Protein AF-A0A940IJH1-F1 (afdb_monomer_lite)

Structure (mmCIF, N/CA/C/O backbone):
data_AF-A0A940IJH1-F1
#
_entry.id   AF-A0A940IJH1-F1
#
loop_
_atom_site.group_PDB
_atom_site.id
_atom_site.type_symbol
_atom_site.label_atom_id
_atom_site.label_alt_id
_atom_site.label_comp_id
_atom_site.label_asym_id
_atom_site.label_entity_id
_atom_site.label_seq_id
_atom_site.pdbx_PDB_ins_code
_atom_site.Cartn_x
_atom_site.Cartn_y
_atom_site.Cartn_z
_atom_site.occupancy
_atom_site.B_iso_or_equiv
_atom_site.auth_seq_id
_atom_site.auth_comp_id
_atom_site.auth_asym_id
_atom_site.auth_atom_id
_atom_site.pdbx_PDB_model_num
ATOM 1 N N . MET A 1 1 ? 9.836 -27.672 33.266 1.00 42.44 1 MET A N 1
ATOM 2 C CA . MET A 1 1 ? 10.647 -27.378 32.066 1.00 42.44 1 MET A CA 1
ATOM 3 C C . MET A 1 1 ? 9.698 -27.438 30.877 1.00 42.44 1 MET A C 1
ATOM 5 O O . MET A 1 1 ? 9.107 -28.484 30.664 1.00 42.44 1 MET A O 1
ATOM 9 N N . GLY A 1 2 ? 9.438 -26.310 30.217 1.00 34.84 2 GLY A N 1
ATOM 10 C CA . GLY A 1 2 ? 8.428 -26.193 29.159 1.00 34.84 2 GLY A CA 1
ATOM 11 C C . GLY A 1 2 ? 8.251 -24.724 28.791 1.00 34.84 2 GLY A C 1
ATOM 12 O O . GLY A 1 2 ? 7.719 -23.952 29.575 1.00 34.84 2 GLY A O 1
ATOM 13 N N . THR A 1 3 ? 8.840 -24.344 27.667 1.00 36.34 3 THR A N 1
ATOM 14 C CA . THR A 1 3 ? 9.180 -22.994 27.205 1.00 36.34 3 THR A CA 1
ATOM 15 C C . THR A 1 3 ? 7.966 -22.116 26.894 1.00 36.34 3 THR A C 1
ATOM 17 O O . THR A 1 3 ? 7.184 -22.445 26.004 1.00 36.34 3 THR A O 1
ATOM 20 N N . TYR A 1 4 ? 7.871 -20.959 27.559 1.00 38.38 4 TYR A N 1
ATOM 21 C CA . TYR A 1 4 ? 7.068 -19.825 27.099 1.00 38.38 4 TYR A CA 1
ATOM 22 C C . TYR A 1 4 ? 7.680 -19.301 25.794 1.00 38.38 4 TYR A C 1
ATOM 24 O O . TYR A 1 4 ? 8.752 -18.697 25.804 1.00 38.38 4 TYR A O 1
ATOM 32 N N . ALA A 1 5 ? 7.028 -19.560 24.663 1.00 40.78 5 ALA A N 1
ATOM 33 C CA . ALA A 1 5 ? 7.267 -18.793 23.450 1.00 40.78 5 ALA A CA 1
ATOM 34 C C . ALA A 1 5 ? 6.450 -17.500 23.573 1.00 40.78 5 ALA A C 1
ATOM 36 O O . ALA A 1 5 ? 5.273 -17.461 23.225 1.00 40.78 5 ALA A O 1
ATOM 37 N N . ASP A 1 6 ? 7.071 -16.478 24.164 1.00 42.03 6 ASP A N 1
ATOM 38 C CA . ASP A 1 6 ? 6.535 -15.122 24.279 1.00 42.03 6 ASP A CA 1
ATOM 39 C C . ASP A 1 6 ? 6.236 -14.551 22.884 1.00 42.03 6 ASP A C 1
ATOM 41 O O . ASP A 1 6 ? 7.136 -14.122 22.155 1.00 42.03 6 ASP A O 1
ATOM 45 N N . GLU A 1 7 ? 4.959 -14.508 22.509 1.00 37.16 7 GLU A N 1
ATOM 46 C CA . GLU A 1 7 ? 4.509 -13.649 21.419 1.00 37.16 7 GLU A CA 1
ATOM 47 C C . GLU A 1 7 ? 4.750 -12.176 21.807 1.00 37.16 7 GLU A C 1
ATOM 49 O O . GLU A 1 7 ? 4.473 -11.769 22.944 1.00 37.16 7 GLU A O 1
ATOM 54 N N . PRO A 1 8 ? 5.289 -11.338 20.903 1.00 37.59 8 PRO A N 1
ATOM 55 C CA . PRO A 1 8 ? 5.662 -9.972 21.243 1.00 37.59 8 PRO A CA 1
ATOM 56 C C . PRO A 1 8 ? 4.424 -9.143 21.607 1.00 37.59 8 PRO A C 1
ATOM 58 O O . PRO A 1 8 ? 3.619 -8.780 20.750 1.00 37.59 8 PRO A O 1
ATOM 61 N N . ARG A 1 9 ? 4.299 -8.783 22.891 1.00 41.44 9 ARG A N 1
ATOM 62 C CA . ARG A 1 9 ? 3.266 -7.865 23.389 1.00 41.44 9 ARG A CA 1
ATOM 63 C C . ARG A 1 9 ? 3.426 -6.492 22.726 1.00 41.44 9 ARG A C 1
ATOM 65 O O . ARG A 1 9 ? 4.334 -5.733 23.060 1.00 41.44 9 ARG A O 1
ATOM 72 N N . ILE A 1 10 ? 2.527 -6.138 21.809 1.00 37.31 10 ILE A N 1
ATOM 73 C CA . ILE A 1 10 ? 2.520 -4.826 21.145 1.00 37.31 10 ILE A CA 1
ATOM 74 C C . ILE A 1 10 ? 2.041 -3.765 22.144 1.00 37.31 10 ILE A C 1
ATOM 76 O O . ILE A 1 10 ? 0.851 -3.637 22.416 1.00 37.31 10 ILE A O 1
ATOM 80 N N . HIS A 1 11 ? 2.972 -2.994 22.703 1.00 36.94 11 HIS A N 1
ATOM 81 C CA . HIS A 1 11 ? 2.666 -1.834 23.543 1.00 36.94 11 HIS A CA 1
ATOM 82 C C . HIS A 1 11 ? 2.485 -0.596 22.655 1.00 36.94 11 HIS A C 1
ATOM 84 O O . HIS A 1 11 ? 3.403 -0.201 21.935 1.00 36.94 11 HIS A O 1
ATOM 90 N N . LYS A 1 12 ? 1.300 0.023 22.685 1.00 38.56 12 LYS A N 1
ATOM 91 C CA . LYS A 1 12 ? 1.058 1.329 22.054 1.00 38.56 12 LYS A CA 1
ATOM 92 C C . LYS A 1 12 ? 1.287 2.419 23.098 1.00 38.56 12 LYS A C 1
ATOM 94 O O . LYS A 1 12 ? 0.610 2.435 24.119 1.00 38.56 12 LYS A O 1
ATOM 99 N N . ILE A 1 13 ? 2.229 3.319 22.832 1.00 46.22 13 ILE A N 1
ATOM 100 C CA . ILE A 1 13 ? 2.504 4.500 23.657 1.00 46.22 13 ILE A CA 1
ATOM 101 C C . ILE A 1 13 ? 1.910 5.702 22.914 1.00 46.22 13 ILE A C 1
ATOM 103 O O . ILE A 1 13 ? 2.302 5.971 21.779 1.00 46.22 13 ILE A O 1
ATOM 107 N N . GLN A 1 14 ? 0.938 6.391 23.515 1.00 45.34 14 GLN A N 1
ATOM 108 C CA . GLN A 1 14 ? 0.427 7.665 23.003 1.00 45.34 14 GLN A CA 1
ATOM 109 C C . GLN A 1 14 ? 1.204 8.802 23.668 1.00 45.34 14 GLN A C 1
ATOM 111 O O . GLN A 1 14 ? 1.186 8.922 24.888 1.00 45.34 14 GLN A O 1
ATOM 116 N N . VAL A 1 15 ? 1.877 9.634 22.873 1.00 58.47 15 VAL A N 1
ATOM 117 C CA . VAL A 1 15 ? 2.584 10.830 23.353 1.00 58.47 15 VAL A CA 1
ATOM 118 C C . VAL A 1 15 ? 2.022 12.032 22.607 1.00 58.47 15 VAL A C 1
ATOM 120 O O . VAL A 1 15 ? 1.888 11.990 21.383 1.00 58.47 15 VAL A O 1
ATOM 123 N N . ARG A 1 16 ? 1.664 13.090 23.338 1.00 64.06 16 ARG A N 1
ATOM 124 C CA . ARG A 1 16 ? 1.350 14.398 22.755 1.00 64.06 16 ARG A CA 1
ATOM 125 C C . ARG A 1 16 ? 2.633 15.215 22.756 1.00 64.06 16 ARG A C 1
ATOM 127 O O . ARG A 1 16 ? 3.218 15.390 23.816 1.00 64.06 16 ARG A O 1
ATOM 134 N N . LEU A 1 17 ? 3.049 15.673 21.583 1.00 76.31 17 LEU A N 1
ATOM 135 C CA . LEU A 1 17 ? 4.200 16.553 21.411 1.00 76.31 17 LEU A CA 1
ATOM 136 C C . LEU A 1 17 ? 3.697 17.906 20.920 1.00 76.31 17 LEU A C 1
ATOM 138 O O . LEU A 1 17 ? 2.795 17.968 20.079 1.00 76.31 17 LEU A O 1
ATOM 142 N N . THR A 1 18 ? 4.261 18.975 21.464 1.00 86.56 18 THR A N 1
ATOM 143 C CA . THR A 1 18 ? 4.091 20.334 20.942 1.00 86.56 18 THR A CA 1
ATOM 144 C C . THR A 1 18 ? 4.788 20.468 19.582 1.00 86.56 18 THR A C 1
ATOM 146 O O . THR A 1 18 ? 5.610 19.629 19.205 1.00 86.56 18 THR A O 1
ATOM 149 N N . GLU A 1 19 ? 4.474 21.518 18.815 1.00 77.31 19 GLU A N 1
ATOM 150 C CA . GLU A 1 19 ? 5.112 21.742 17.506 1.00 77.31 19 GLU A CA 1
ATOM 151 C C . GLU A 1 19 ? 6.635 21.914 17.623 1.00 77.31 19 GLU A C 1
ATOM 153 O O . GLU A 1 19 ? 7.375 21.313 16.847 1.00 77.31 19 GLU A O 1
ATOM 158 N N . ALA A 1 20 ? 7.112 22.626 18.650 1.00 83.88 20 ALA A N 1
ATOM 159 C CA . ALA A 1 20 ? 8.543 22.809 18.900 1.00 83.88 20 ALA A CA 1
ATOM 160 C C . ALA A 1 20 ? 9.269 21.477 19.176 1.00 83.88 20 ALA A C 1
ATOM 162 O O . ALA A 1 20 ? 10.338 21.219 18.624 1.00 83.88 20 ALA A O 1
ATOM 163 N N . GLU A 1 21 ? 8.664 20.592 19.974 1.00 75.62 21 GLU A N 1
ATOM 164 C CA . GLU A 1 21 ? 9.222 19.265 20.273 1.00 75.62 21 GLU A CA 1
ATOM 165 C C . GLU A 1 21 ? 9.206 18.343 19.044 1.00 75.62 21 GLU A C 1
ATOM 167 O O . GLU A 1 21 ? 10.100 17.513 18.860 1.00 75.62 21 GLU A O 1
ATOM 172 N N . MET A 1 22 ? 8.206 18.492 18.169 1.00 82.94 22 MET A N 1
ATOM 173 C CA . MET A 1 22 ? 8.141 17.759 16.903 1.00 82.94 22 MET A CA 1
ATOM 174 C C . MET A 1 22 ? 9.241 18.175 15.926 1.00 82.94 22 MET A C 1
ATOM 176 O O . MET A 1 22 ? 9.775 17.319 15.211 1.00 82.94 22 MET A O 1
ATOM 180 N N . ASP A 1 23 ? 9.594 19.456 15.895 1.00 87.19 23 ASP A N 1
ATOM 181 C CA . ASP A 1 23 ? 10.659 19.959 15.031 1.00 87.19 23 ASP A CA 1
ATOM 182 C C . ASP A 1 23 ? 12.046 19.544 15.534 1.00 87.19 23 ASP A C 1
ATOM 184 O O . ASP A 1 23 ? 12.868 19.077 14.739 1.00 87.19 23 ASP A O 1
ATOM 188 N N . GLU A 1 24 ? 12.280 19.570 16.850 1.00 87.62 24 GLU A N 1
ATOM 189 C CA . GLU A 1 24 ? 13.504 19.023 17.448 1.00 87.62 24 GLU A CA 1
ATOM 190 C C . GLU A 1 24 ? 13.656 17.521 17.139 1.00 87.62 24 GLU A C 1
ATOM 192 O O . GLU A 1 24 ? 14.721 17.053 16.719 1.00 87.62 24 GLU A O 1
ATOM 197 N N . LEU A 1 25 ? 12.565 16.756 17.262 1.00 83.75 25 LEU A N 1
ATOM 198 C CA . LEU A 1 25 ? 12.544 15.326 16.958 1.00 83.75 25 LEU A CA 1
ATOM 199 C C . LEU A 1 25 ? 12.900 15.042 15.491 1.00 83.75 25 LEU A C 1
ATOM 201 O O . LEU A 1 25 ? 13.651 14.107 15.203 1.00 83.75 25 LEU A O 1
ATOM 205 N N . ARG A 1 26 ? 12.385 15.850 14.557 1.00 83.44 26 ARG A N 1
ATOM 206 C CA . ARG A 1 26 ? 12.710 15.751 13.125 1.00 83.44 26 ARG A CA 1
ATOM 207 C C . ARG A 1 26 ? 14.161 16.129 12.834 1.00 83.44 26 ARG A C 1
ATOM 209 O O . ARG A 1 26 ? 14.772 15.495 11.974 1.00 83.44 26 ARG A O 1
ATOM 216 N N . GLY A 1 27 ? 14.717 17.105 13.553 1.00 87.81 27 GLY A N 1
ATOM 217 C CA . GLY A 1 27 ? 16.132 17.471 13.467 1.00 87.81 27 GLY A CA 1
ATOM 218 C C . GLY A 1 27 ? 17.039 16.291 13.813 1.00 87.81 27 GLY A C 1
ATOM 219 O O . GLY A 1 27 ? 17.832 15.846 12.984 1.00 87.81 27 GLY A O 1
ATOM 220 N N . ARG A 1 28 ? 16.823 15.689 14.987 1.00 81.31 28 ARG A N 1
ATOM 221 C CA . ARG A 1 28 ? 17.603 14.531 15.459 1.00 81.31 28 ARG A CA 1
ATOM 222 C C . ARG A 1 28 ? 17.405 13.286 14.588 1.00 81.31 28 ARG A C 1
ATOM 224 O O . ARG A 1 28 ? 18.341 12.522 14.368 1.00 81.31 28 ARG A O 1
ATOM 231 N N . MET A 1 29 ? 16.200 13.098 14.042 1.00 88.44 29 MET A N 1
ATOM 232 C CA . MET A 1 29 ? 15.912 12.043 13.062 1.00 88.44 29 MET A CA 1
ATOM 233 C C . MET A 1 29 ? 16.784 12.186 11.807 1.00 88.44 29 MET A C 1
ATOM 235 O O . MET A 1 29 ? 17.310 11.190 11.306 1.00 88.44 29 MET A O 1
ATOM 239 N N . LYS A 1 30 ? 16.931 13.415 11.303 1.00 80.38 30 LYS A N 1
ATOM 240 C CA . LYS A 1 30 ? 17.700 13.707 10.091 1.00 80.38 30 LYS A CA 1
ATOM 241 C C . LYS A 1 30 ? 19.202 13.522 10.314 1.00 80.38 30 LYS A C 1
ATOM 243 O O . LYS A 1 30 ? 19.862 12.949 9.456 1.00 80.38 30 LYS A O 1
ATOM 248 N N . GLU A 1 31 ? 19.722 13.937 11.469 1.00 80.81 31 GLU A N 1
ATOM 249 C CA . GLU A 1 31 ? 21.121 13.693 11.865 1.00 80.81 31 GLU A CA 1
ATOM 250 C C . GLU A 1 31 ? 21.456 12.197 11.959 1.00 80.81 31 GLU A C 1
ATOM 252 O O . GLU A 1 31 ? 22.574 11.787 11.656 1.00 80.81 31 GLU A O 1
ATOM 257 N N . ALA A 1 32 ? 20.477 11.374 12.341 1.00 73.81 32 ALA A N 1
ATOM 258 C CA . ALA A 1 32 ? 20.617 9.926 12.457 1.00 73.81 32 ALA A CA 1
ATOM 259 C C . ALA A 1 32 ? 20.279 9.148 11.162 1.00 73.81 32 ALA A C 1
ATOM 261 O O . ALA A 1 32 ? 20.225 7.919 11.205 1.00 73.81 32 ALA A O 1
ATOM 262 N N . ASP A 1 33 ? 20.045 9.841 10.041 1.00 80.62 33 ASP A N 1
ATOM 263 C CA . ASP A 1 33 ? 19.716 9.283 8.715 1.00 80.62 33 ASP A CA 1
ATOM 264 C C . ASP A 1 33 ? 18.420 8.440 8.659 1.00 80.62 33 ASP A C 1
ATOM 266 O O . ASP A 1 33 ? 18.319 7.407 7.992 1.00 80.62 33 ASP A O 1
ATOM 270 N N . TYR A 1 34 ? 17.378 8.873 9.376 1.00 78.31 34 TYR A N 1
ATOM 271 C CA . TYR A 1 34 ? 16.053 8.248 9.319 1.00 78.31 34 TYR A CA 1
ATOM 272 C C . TYR A 1 34 ? 15.089 9.043 8.429 1.00 78.31 34 TYR A C 1
ATOM 274 O O . TYR A 1 34 ? 14.969 10.259 8.531 1.00 78.31 34 TYR A O 1
ATOM 282 N N . LEU A 1 35 ? 14.314 8.333 7.601 1.00 75.19 35 LEU A N 1
ATOM 283 C CA . LEU A 1 35 ? 13.284 8.922 6.727 1.00 75.19 35 LEU A CA 1
ATOM 284 C C . LEU A 1 35 ? 11.884 8.983 7.365 1.00 75.19 35 LEU A C 1
ATOM 286 O O . LEU A 1 35 ? 10.967 9.576 6.805 1.00 75.19 35 LEU A O 1
ATOM 290 N N . SER A 1 36 ? 11.684 8.326 8.509 1.00 78.88 36 SER A N 1
ATOM 291 C CA . SER A 1 36 ? 10.377 8.198 9.160 1.00 78.88 36 SER A CA 1
ATOM 292 C C . SER A 1 36 ? 10.495 8.423 10.660 1.00 78.88 36 SER A C 1
ATOM 294 O O . SER A 1 36 ? 11.226 7.699 11.343 1.00 78.88 36 SER A O 1
ATOM 296 N N . VAL A 1 37 ? 9.695 9.364 11.172 1.00 75.94 37 VAL A N 1
ATOM 297 C CA . VAL A 1 37 ? 9.618 9.690 12.605 1.00 75.94 37 VAL A CA 1
ATOM 298 C C . VAL A 1 37 ? 9.227 8.453 13.403 1.00 75.94 37 VAL A C 1
ATOM 300 O O . VAL A 1 37 ? 9.862 8.131 14.400 1.00 75.94 37 VAL A O 1
ATOM 303 N N . SER A 1 38 ? 8.239 7.692 12.931 1.00 70.12 38 SER A N 1
ATOM 304 C CA . SER A 1 38 ? 7.784 6.478 13.613 1.00 70.12 38 SER A CA 1
ATOM 305 C C . SER A 1 38 ? 8.875 5.415 13.719 1.00 70.12 38 SER A C 1
ATOM 307 O O . SER A 1 38 ? 8.882 4.656 14.684 1.00 70.12 38 SER A O 1
ATOM 309 N N . LYS A 1 39 ? 9.791 5.346 12.746 1.00 72.06 39 LYS A N 1
ATOM 310 C CA . LYS A 1 39 ? 10.910 4.397 12.756 1.00 72.06 39 LYS A CA 1
ATOM 311 C C . LYS A 1 39 ? 12.014 4.859 13.706 1.00 72.06 39 LYS A C 1
ATOM 313 O O . LYS A 1 39 ? 12.459 4.073 14.532 1.00 72.06 39 LYS A O 1
ATOM 318 N N . TYR A 1 40 ? 12.369 6.140 13.642 1.00 82.38 40 TYR A N 1
ATOM 319 C CA . TYR A 1 40 ? 13.346 6.752 14.540 1.00 82.38 40 TYR A CA 1
ATOM 320 C C . TYR A 1 40 ? 12.912 6.675 16.007 1.00 82.38 40 TYR A C 1
ATOM 322 O O . TYR A 1 40 ? 13.663 6.192 16.846 1.00 82.38 40 TYR A O 1
ATOM 330 N N . VAL A 1 41 ? 11.668 7.060 16.310 1.00 77.19 41 VAL A N 1
ATOM 331 C CA . VAL A 1 41 ? 11.101 6.979 17.665 1.00 77.19 41 VAL A CA 1
ATOM 332 C C . VAL A 1 41 ? 11.099 5.537 18.162 1.00 77.19 41 VAL A C 1
ATOM 334 O O . VAL A 1 41 ? 11.446 5.283 19.309 1.00 77.19 41 VAL A O 1
ATOM 337 N N . ARG A 1 42 ? 10.760 4.570 17.304 1.00 69.81 42 ARG A N 1
ATOM 338 C CA . ARG A 1 42 ? 10.762 3.151 17.673 1.00 69.81 42 ARG A CA 1
ATOM 339 C C . ARG A 1 42 ? 12.175 2.650 17.993 1.00 69.81 42 ARG A C 1
ATOM 341 O O . ARG A 1 42 ? 12.364 2.016 19.027 1.00 69.81 42 ARG A O 1
ATOM 348 N N . ASP A 1 43 ? 13.168 2.977 17.174 1.00 72.50 43 ASP A N 1
ATOM 349 C CA . ASP A 1 43 ? 14.551 2.541 17.402 1.00 72.50 43 ASP A CA 1
ATOM 350 C C . ASP A 1 43 ? 15.182 3.243 18.622 1.00 72.50 43 ASP A C 1
ATOM 352 O O . ASP A 1 43 ? 15.895 2.607 19.403 1.00 72.50 43 ASP A O 1
ATOM 356 N N . ALA A 1 44 ? 14.854 4.521 18.845 1.00 73.56 44 ALA A N 1
ATOM 357 C CA . ALA A 1 44 ? 15.308 5.303 19.995 1.00 73.56 44 ALA A CA 1
ATOM 358 C C . ALA A 1 44 ? 14.691 4.824 21.322 1.00 73.56 44 ALA A C 1
ATOM 360 O O . ALA A 1 44 ? 15.405 4.667 22.313 1.00 73.56 44 ALA A O 1
ATOM 361 N N . VAL A 1 45 ? 13.381 4.557 21.343 1.00 69.50 45 VAL A N 1
ATOM 362 C CA . VAL A 1 45 ? 12.652 4.132 22.551 1.00 69.50 45 VAL A CA 1
ATOM 363 C C . VAL A 1 45 ? 12.995 2.696 22.936 1.00 69.50 45 VAL A C 1
ATOM 365 O O . VAL A 1 45 ? 13.193 2.405 24.113 1.00 69.50 45 VAL A O 1
ATOM 368 N N . PHE A 1 46 ? 13.100 1.788 21.964 1.00 63.88 46 PHE A N 1
ATOM 369 C CA . PHE A 1 46 ? 13.258 0.362 22.257 1.00 63.88 46 PHE A CA 1
ATOM 370 C C . PHE A 1 46 ? 14.715 -0.126 22.233 1.00 63.88 46 PHE A C 1
ATOM 372 O O . PHE A 1 46 ? 14.940 -1.318 22.443 1.00 63.88 46 PHE A O 1
ATOM 379 N N . ARG A 1 47 ? 15.700 0.764 21.985 1.00 62.62 47 ARG A N 1
ATOM 380 C CA . ARG A 1 47 ? 17.162 0.494 21.921 1.00 62.62 47 ARG A CA 1
ATOM 381 C C . ARG A 1 47 ? 17.553 -0.769 21.132 1.00 62.62 47 ARG A C 1
ATOM 383 O O . ARG A 1 47 ? 18.644 -1.311 21.299 1.00 62.62 47 ARG A O 1
ATOM 390 N N . ARG A 1 48 ? 16.674 -1.253 20.256 1.00 51.50 48 ARG A N 1
ATOM 391 C CA . ARG A 1 48 ? 16.876 -2.427 19.409 1.00 51.50 48 ARG A CA 1
ATOM 392 C C . ARG A 1 48 ? 16.984 -1.928 17.981 1.00 51.50 48 ARG A C 1
ATOM 394 O O . ARG A 1 48 ? 15.981 -1.533 17.400 1.00 51.50 48 ARG A O 1
ATOM 401 N N . ARG A 1 49 ? 18.189 -1.986 17.404 1.00 46.19 49 ARG A N 1
ATOM 402 C CA . ARG A 1 49 ? 18.348 -1.880 15.949 1.00 46.19 49 ARG A CA 1
ATOM 403 C C . ARG A 1 49 ? 17.656 -3.087 15.328 1.00 46.19 49 ARG A C 1
ATOM 405 O O . ARG A 1 49 ? 18.179 -4.198 15.391 1.00 46.19 49 ARG A O 1
ATOM 412 N N . MET A 1 50 ? 16.466 -2.887 14.771 1.00 47.53 50 MET A N 1
ATOM 413 C CA . MET A 1 50 ? 15.811 -3.939 14.004 1.00 47.53 50 MET A CA 1
ATOM 414 C C . MET A 1 50 ? 16.636 -4.216 12.741 1.00 47.53 50 MET A C 1
ATOM 416 O O . MET A 1 50 ? 17.026 -3.267 12.052 1.00 47.53 50 MET A O 1
ATOM 420 N N . PRO A 1 51 ? 16.912 -5.490 12.409 1.00 44.88 51 PRO A N 1
ATOM 421 C CA . PRO A 1 51 ? 17.587 -5.817 11.167 1.00 44.88 51 PRO A CA 1
ATOM 422 C C . PRO A 1 51 ? 16.728 -5.314 10.008 1.00 44.88 51 PRO A C 1
ATOM 424 O O . PRO A 1 51 ? 15.553 -5.664 9.872 1.00 44.88 51 PRO A O 1
ATOM 427 N N . VAL A 1 52 ? 17.316 -4.461 9.171 1.00 45.81 52 VAL A N 1
ATOM 428 C CA . VAL A 1 52 ? 16.722 -4.077 7.895 1.00 45.81 52 VAL A CA 1
ATOM 429 C C . VAL A 1 52 ? 16.560 -5.368 7.101 1.00 45.81 52 VAL A C 1
ATOM 431 O O . VAL A 1 52 ? 17.550 -5.937 6.645 1.00 45.81 52 VAL A O 1
ATOM 434 N N . ARG A 1 53 ? 15.325 -5.855 6.932 1.00 39.81 53 ARG A N 1
ATOM 435 C CA . ARG A 1 53 ? 15.045 -6.854 5.899 1.00 39.81 53 ARG A CA 1
ATOM 436 C C . ARG A 1 53 ? 15.398 -6.202 4.566 1.00 39.81 53 ARG A C 1
ATOM 438 O O . ARG A 1 53 ? 14.627 -5.400 4.038 1.00 39.81 53 ARG A O 1
ATOM 445 N N . ARG A 1 54 ? 16.586 -6.511 4.037 1.00 39.16 54 ARG A N 1
ATOM 446 C CA . ARG A 1 54 ? 16.856 -6.338 2.611 1.00 39.16 54 ARG A CA 1
ATOM 447 C C . ARG A 1 54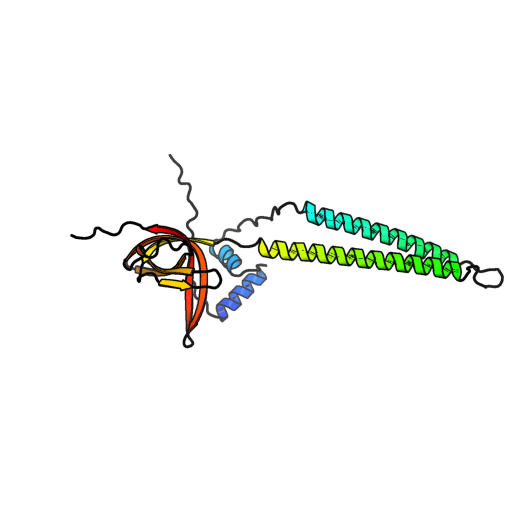 ? 15.776 -7.132 1.894 1.00 39.16 54 ARG A C 1
ATOM 449 O O . ARG A 1 54 ? 15.587 -8.310 2.178 1.00 39.16 54 ARG A O 1
ATOM 456 N N . ARG A 1 55 ? 15.024 -6.446 1.037 1.00 34.41 55 ARG A N 1
ATOM 457 C CA . ARG A 1 55 ? 14.022 -7.066 0.178 1.00 34.41 55 ARG A CA 1
ATOM 458 C C . ARG A 1 55 ? 14.696 -8.181 -0.616 1.00 34.41 55 ARG A C 1
ATOM 460 O O . ARG A 1 55 ? 15.438 -7.894 -1.549 1.00 34.41 55 ARG A O 1
ATOM 467 N N . GLU A 1 56 ? 14.376 -9.425 -0.302 1.00 37.47 56 GLU A N 1
ATOM 468 C CA . GLU A 1 56 ? 14.284 -10.448 -1.335 1.00 37.47 56 GLU A CA 1
ATOM 469 C C . GLU A 1 56 ? 12.981 -10.162 -2.077 1.00 37.47 56 GLU A C 1
ATOM 471 O O . GLU A 1 56 ? 11.907 -10.662 -1.750 1.00 37.47 56 GLU A O 1
ATOM 476 N N . ALA A 1 57 ? 13.059 -9.204 -3.000 1.00 40.97 57 ALA A N 1
ATOM 477 C CA . ALA A 1 57 ? 12.003 -9.002 -3.967 1.00 40.97 57 ALA A CA 1
ATOM 478 C C . ALA A 1 57 ? 11.879 -10.287 -4.789 1.00 40.97 57 ALA A C 1
ATOM 480 O O . ALA A 1 57 ? 12.892 -10.874 -5.182 1.00 40.97 57 ALA A O 1
ATOM 481 N N . TRP A 1 58 ? 10.640 -10.679 -5.084 1.00 42.81 58 TRP A N 1
ATOM 482 C CA . TRP A 1 58 ? 10.325 -11.439 -6.288 1.00 42.81 58 TRP A CA 1
ATOM 483 C C . TRP A 1 58 ? 11.277 -11.034 -7.417 1.00 42.81 58 TRP A C 1
ATOM 485 O O . TRP A 1 58 ? 11.457 -9.848 -7.692 1.00 42.81 58 TRP A O 1
ATOM 495 N N . SER A 1 59 ? 11.963 -12.040 -7.950 1.00 45.84 59 SER A N 1
ATOM 496 C CA . SER A 1 59 ? 13.254 -11.951 -8.625 1.00 45.84 59 SER A CA 1
ATOM 497 C C . SER A 1 59 ? 13.444 -10.681 -9.458 1.00 45.84 59 SER A C 1
ATOM 499 O O . SER A 1 59 ? 12.894 -10.558 -10.555 1.00 45.84 59 SER A O 1
ATOM 501 N N . GLY A 1 60 ? 14.342 -9.804 -8.999 1.00 47.66 60 GLY A N 1
ATOM 502 C CA . GLY A 1 60 ? 14.892 -8.704 -9.798 1.00 47.66 60 GLY A CA 1
ATOM 503 C C . GLY A 1 60 ? 15.486 -9.146 -11.145 1.00 47.66 60 GLY A C 1
ATOM 504 O O . GLY A 1 60 ? 15.773 -8.298 -11.975 1.00 47.66 60 GLY A O 1
ATOM 505 N N . GLY A 1 61 ? 15.607 -10.455 -11.396 1.00 53.97 61 GLY A N 1
ATOM 506 C CA . GLY A 1 61 ? 16.018 -11.032 -12.672 1.00 53.97 61 GLY A CA 1
ATOM 507 C C . GLY A 1 61 ? 15.104 -10.706 -13.856 1.00 53.97 61 GLY A C 1
ATOM 508 O O . GLY A 1 61 ? 15.618 -10.625 -14.957 1.00 53.97 61 GLY A O 1
ATOM 509 N N . GLY A 1 62 ? 13.799 -10.464 -13.670 1.00 62.47 62 GLY A N 1
ATOM 510 C CA . GLY A 1 62 ? 12.895 -10.169 -14.796 1.00 62.47 62 GLY A CA 1
ATOM 511 C C . GLY A 1 62 ? 13.157 -8.798 -15.427 1.00 62.47 62 GLY A C 1
ATOM 512 O O . GLY A 1 62 ? 13.524 -8.704 -16.595 1.00 62.47 62 GLY A O 1
ATOM 513 N N . LEU A 1 63 ? 13.041 -7.737 -14.621 1.00 63.72 63 LEU A N 1
ATOM 514 C CA . LEU A 1 63 ? 13.321 -6.367 -15.061 1.00 63.72 63 LEU A CA 1
ATOM 515 C C . LEU A 1 63 ? 14.809 -6.175 -15.371 1.00 63.72 63 LEU A C 1
ATOM 517 O O . LEU A 1 63 ? 15.140 -5.526 -16.354 1.00 63.72 63 LEU A O 1
ATOM 521 N N . ALA A 1 64 ? 15.715 -6.753 -14.571 1.00 69.69 64 ALA A N 1
ATOM 522 C CA . ALA A 1 64 ? 17.143 -6.660 -14.860 1.00 69.69 64 ALA A CA 1
ATOM 523 C C . ALA A 1 64 ? 17.488 -7.328 -16.196 1.00 69.69 64 ALA A C 1
ATOM 525 O O . ALA A 1 64 ? 18.209 -6.722 -16.980 1.00 69.69 64 ALA A O 1
ATOM 526 N N . ALA A 1 65 ? 16.929 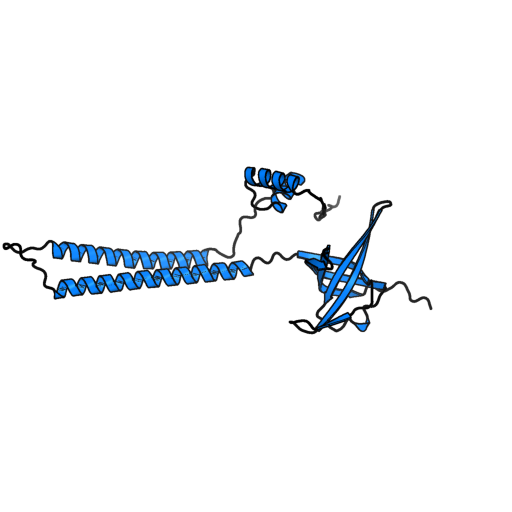-8.504 -16.506 1.00 71.06 65 ALA A N 1
ATOM 527 C CA . ALA A 1 65 ? 17.151 -9.158 -17.796 1.00 71.06 65 ALA A CA 1
ATOM 528 C C . ALA A 1 65 ? 16.515 -8.387 -18.963 1.00 71.06 65 ALA A C 1
ATOM 530 O O . ALA A 1 65 ? 17.118 -8.306 -20.033 1.00 71.06 65 ALA A O 1
ATOM 531 N N . ALA A 1 66 ? 15.333 -7.790 -18.772 1.00 67.94 66 ALA A N 1
ATOM 532 C CA . ALA A 1 66 ? 14.696 -6.949 -19.786 1.00 67.94 66 ALA A CA 1
ATOM 533 C C . ALA A 1 66 ? 15.522 -5.682 -20.073 1.00 67.94 66 ALA A C 1
ATOM 535 O O . ALA A 1 66 ? 15.868 -5.402 -21.224 1.00 67.94 66 ALA A O 1
ATOM 536 N N . VAL A 1 67 ? 15.947 -4.973 -19.021 1.00 74.25 67 VAL A N 1
ATOM 537 C CA . VAL A 1 67 ? 16.821 -3.793 -19.108 1.00 74.25 67 VAL A CA 1
ATOM 538 C C . VAL A 1 67 ? 18.178 -4.150 -19.713 1.00 74.25 67 VAL A C 1
ATOM 540 O O . VAL A 1 67 ? 18.693 -3.411 -20.553 1.00 74.25 67 VAL A O 1
ATOM 543 N N . GLU A 1 68 ? 18.759 -5.292 -19.349 1.00 80.94 68 GLU A N 1
ATOM 544 C CA . GLU A 1 68 ? 20.020 -5.779 -19.912 1.00 80.94 68 GLU A CA 1
ATOM 545 C C . GLU A 1 68 ? 19.876 -6.134 -21.402 1.00 80.94 68 GLU A C 1
ATOM 547 O O . 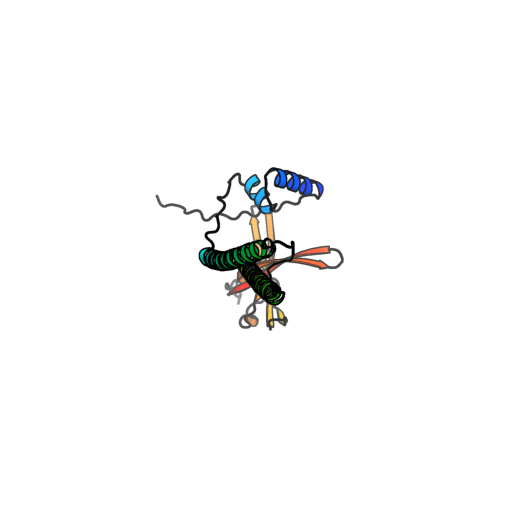GLU A 1 68 ? 20.715 -5.744 -22.221 1.00 80.94 68 GLU A O 1
ATOM 552 N N . GLY A 1 69 ? 18.766 -6.772 -21.787 1.00 77.94 69 GLY A N 1
ATOM 553 C CA . GLY A 1 69 ? 18.419 -7.063 -23.177 1.00 77.94 69 GLY A CA 1
ATOM 554 C C . GLY A 1 69 ? 18.271 -5.800 -24.029 1.00 77.94 69 GLY A C 1
ATOM 555 O O . GLY A 1 69 ? 18.879 -5.701 -25.103 1.00 77.94 69 GLY A O 1
ATOM 556 N N . MET A 1 70 ? 17.536 -4.802 -23.534 1.00 78.75 70 MET A N 1
ATOM 557 C CA . MET A 1 70 ? 17.368 -3.502 -24.197 1.00 78.75 70 MET A CA 1
ATOM 558 C C . MET A 1 70 ? 18.684 -2.720 -24.271 1.00 78.75 70 MET A C 1
ATOM 560 O O . MET A 1 70 ? 19.042 -2.199 -25.329 1.00 78.75 70 MET A O 1
ATOM 564 N N . THR A 1 71 ? 19.480 -2.725 -23.199 1.00 80.50 71 THR A N 1
ATOM 565 C CA . THR A 1 71 ? 20.828 -2.131 -23.188 1.00 80.50 71 THR A CA 1
ATOM 566 C C . THR A 1 71 ? 21.720 -2.779 -24.251 1.00 80.50 71 THR A C 1
ATOM 568 O O . THR A 1 71 ? 22.455 -2.090 -24.964 1.00 80.50 71 THR A O 1
ATOM 571 N N . GLY A 1 72 ? 21.630 -4.100 -24.425 1.00 82.19 72 GLY A N 1
ATOM 572 C CA . GLY A 1 72 ? 22.323 -4.832 -25.484 1.00 82.19 72 GLY A CA 1
ATOM 573 C C . GLY A 1 72 ? 21.869 -4.447 -26.898 1.00 82.19 72 GLY A C 1
ATOM 574 O O . GLY A 1 72 ? 22.687 -4.398 -27.822 1.00 82.19 72 GLY A O 1
ATOM 575 N N . GLN A 1 73 ? 20.584 -4.145 -27.100 1.00 80.88 73 GLN A N 1
ATOM 576 C CA . GLN A 1 73 ? 20.076 -3.630 -28.377 1.00 80.88 73 GLN A CA 1
ATOM 577 C C . GLN A 1 73 ? 20.587 -2.212 -28.662 1.00 80.88 73 GLN A C 1
ATOM 579 O O . GLN A 1 73 ? 21.130 -1.974 -29.744 1.00 80.88 73 GLN A O 1
ATOM 584 N N . ILE A 1 74 ? 20.517 -1.307 -27.680 1.00 81.88 74 ILE A N 1
ATOM 585 C CA . ILE A 1 74 ? 21.031 0.068 -27.786 1.00 81.88 74 ILE A CA 1
ATOM 586 C C . ILE A 1 74 ? 22.528 0.063 -28.111 1.00 81.88 74 ILE A C 1
ATOM 588 O O . ILE A 1 74 ? 22.959 0.738 -29.048 1.00 81.88 74 ILE A O 1
ATOM 592 N N . ARG A 1 75 ? 23.324 -0.767 -27.419 1.00 83.06 75 ARG A N 1
ATOM 593 C CA . ARG A 1 75 ? 24.760 -0.930 -27.709 1.00 83.06 75 ARG A CA 1
ATOM 594 C C . ARG A 1 75 ? 25.011 -1.370 -29.151 1.00 83.06 75 ARG A C 1
ATOM 596 O O . ARG A 1 75 ? 25.861 -0.789 -29.822 1.00 83.06 75 ARG A O 1
ATOM 603 N N . ARG A 1 76 ? 24.263 -2.357 -29.659 1.00 84.81 76 ARG A N 1
ATOM 604 C CA . ARG A 1 76 ? 24.392 -2.817 -31.056 1.00 84.81 76 ARG A CA 1
ATOM 605 C C . ARG A 1 76 ? 24.044 -1.721 -32.062 1.00 84.81 76 ARG A C 1
ATOM 607 O O . ARG A 1 76 ? 24.744 -1.578 -33.065 1.00 84.81 76 ARG A O 1
ATOM 614 N N . ILE A 1 77 ? 22.998 -0.935 -31.804 1.00 82.19 77 ILE A N 1
ATOM 615 C CA . ILE A 1 77 ? 22.634 0.195 -32.668 1.00 82.19 77 ILE A CA 1
ATOM 616 C C . ILE A 1 77 ? 23.737 1.263 -32.636 1.00 82.19 77 ILE A C 1
ATOM 618 O O . ILE A 1 77 ? 24.152 1.725 -33.697 1.00 82.19 77 ILE A O 1
ATOM 622 N N . GLY A 1 78 ? 24.280 1.581 -31.458 1.00 81.50 78 GLY A N 1
ATOM 623 C CA . GLY A 1 78 ? 25.379 2.537 -31.294 1.00 81.50 78 GLY A CA 1
ATOM 624 C C . GLY A 1 78 ? 26.664 2.130 -32.024 1.00 81.50 78 GLY A C 1
ATOM 625 O O . GLY A 1 78 ? 27.278 2.955 -32.697 1.00 81.50 78 GLY A O 1
ATOM 626 N N . VAL A 1 79 ? 27.047 0.848 -31.982 1.00 87.56 79 VAL A N 1
ATOM 627 C CA . VAL A 1 79 ? 28.204 0.340 -32.746 1.00 87.56 79 VAL A CA 1
ATOM 628 C C . VAL A 1 79 ? 27.992 0.527 -34.249 1.00 87.56 79 VAL A C 1
ATOM 630 O O . VAL A 1 79 ? 28.878 1.036 -34.936 1.00 87.56 79 VAL A O 1
ATOM 633 N N . ASN A 1 80 ? 26.813 0.175 -34.765 1.00 84.06 80 ASN A N 1
ATOM 634 C CA . ASN A 1 80 ? 26.490 0.346 -36.183 1.00 84.06 80 ASN A CA 1
ATOM 635 C C . ASN A 1 80 ? 26.453 1.825 -36.595 1.00 84.06 80 ASN A C 1
ATOM 637 O O . ASN A 1 80 ? 26.951 2.175 -37.666 1.00 84.06 80 ASN A O 1
ATOM 641 N N . TYR A 1 81 ? 25.912 2.691 -35.735 1.00 85.88 81 TYR A N 1
ATOM 642 C CA . TYR A 1 81 ? 25.919 4.139 -35.924 1.00 85.88 81 TYR A CA 1
ATOM 643 C C . TYR A 1 81 ? 27.356 4.664 -36.047 1.00 85.88 81 TYR A C 1
ATOM 645 O O . TYR A 1 81 ? 27.707 5.271 -37.059 1.00 85.88 81 TYR A O 1
ATOM 653 N N . ASN A 1 82 ? 28.226 4.326 -35.090 1.00 85.62 82 ASN A N 1
ATOM 654 C CA . ASN A 1 82 ? 29.632 4.737 -35.090 1.00 85.62 82 ASN A CA 1
ATOM 655 C C . ASN A 1 82 ? 30.395 4.221 -36.317 1.00 85.62 82 ASN A C 1
ATOM 657 O O . ASN A 1 82 ? 31.194 4.949 -36.906 1.00 85.62 82 ASN A O 1
ATOM 661 N N . GLN A 1 83 ? 30.132 2.986 -36.751 1.00 86.69 83 GLN A N 1
ATOM 662 C CA . GLN A 1 83 ? 30.732 2.435 -37.967 1.00 86.69 83 GLN A CA 1
ATOM 663 C C . GLN A 1 83 ? 30.309 3.202 -39.223 1.00 86.69 83 GLN A C 1
ATOM 665 O O . GLN A 1 83 ? 31.134 3.407 -40.117 1.00 86.69 83 GLN A O 1
ATOM 670 N N . VAL A 1 84 ? 29.045 3.624 -39.307 1.00 83.69 84 VAL A N 1
ATOM 671 C CA . VAL A 1 84 ? 28.554 4.438 -40.422 1.00 83.69 84 VAL A CA 1
ATOM 672 C C . VAL A 1 84 ? 29.157 5.835 -40.390 1.00 83.69 84 VAL A C 1
ATOM 674 O O . VAL A 1 84 ? 29.658 6.272 -41.423 1.00 83.69 84 VAL A O 1
ATOM 677 N N . VAL A 1 85 ? 29.212 6.489 -39.227 1.00 83.50 85 VAL A N 1
ATOM 678 C CA . VAL A 1 85 ? 29.877 7.794 -39.073 1.00 83.50 85 VAL A CA 1
ATOM 679 C C . VAL A 1 85 ? 31.345 7.709 -39.492 1.00 83.50 85 VAL A C 1
ATOM 681 O O . VAL A 1 85 ? 31.806 8.527 -40.280 1.00 83.50 85 VAL A O 1
ATOM 684 N N . ALA A 1 86 ? 32.076 6.684 -39.044 1.00 83.38 86 ALA A N 1
ATOM 685 C CA . ALA A 1 86 ? 33.480 6.502 -39.403 1.00 83.38 86 ALA A CA 1
ATOM 686 C C . ALA A 1 86 ? 33.679 6.250 -40.908 1.00 83.38 86 ALA A C 1
ATOM 688 O O . ALA A 1 86 ? 34.633 6.749 -41.503 1.00 83.38 86 ALA A O 1
ATOM 689 N N . ARG A 1 87 ? 32.789 5.476 -41.548 1.00 82.50 87 ARG A N 1
ATOM 690 C CA . ARG A 1 87 ? 32.823 5.257 -43.006 1.00 82.50 87 ARG A CA 1
ATOM 691 C C . ARG A 1 87 ? 32.513 6.540 -43.771 1.00 82.50 87 ARG A C 1
ATOM 693 O O . ARG A 1 87 ? 33.230 6.844 -44.718 1.00 82.50 87 ARG A O 1
ATOM 700 N N . TYR A 1 88 ? 31.511 7.287 -43.323 1.00 82.44 88 TYR A N 1
ATOM 701 C CA . TYR A 1 88 ? 31.122 8.556 -43.920 1.00 82.44 88 TYR A CA 1
ATOM 702 C C . TYR A 1 88 ? 32.230 9.616 -43.787 1.00 82.44 88 TYR A C 1
ATOM 704 O O . TYR A 1 88 ? 32.628 10.223 -44.780 1.00 82.44 88 TYR A O 1
ATOM 712 N N . GLY A 1 89 ? 32.830 9.756 -42.602 1.00 79.56 89 GLY A N 1
ATOM 713 C CA . GLY A 1 89 ? 33.965 10.653 -42.367 1.00 79.56 89 GLY A CA 1
ATOM 714 C C . GLY A 1 89 ? 35.190 10.308 -43.220 1.00 79.56 89 GLY A C 1
ATOM 715 O O . GLY A 1 89 ? 35.785 11.195 -43.827 1.00 79.56 89 GLY A O 1
ATOM 716 N N . ARG A 1 90 ? 35.528 9.015 -43.358 1.00 82.44 90 ARG A N 1
ATOM 717 C CA . ARG A 1 90 ? 36.603 8.574 -44.269 1.00 82.44 90 ARG A CA 1
ATOM 718 C C . ARG A 1 90 ? 36.314 8.918 -45.722 1.00 82.44 90 ARG A C 1
ATOM 720 O O . ARG A 1 90 ? 37.232 9.306 -46.433 1.00 82.44 90 ARG A O 1
ATOM 727 N N . SER A 1 91 ? 35.065 8.774 -46.159 1.00 76.12 91 SER A N 1
ATOM 728 C CA . SER A 1 91 ? 34.702 9.146 -47.521 1.00 76.12 91 SER A CA 1
ATOM 729 C C . SER A 1 91 ? 34.812 10.660 -47.738 1.00 76.12 91 SER A C 1
ATOM 731 O O . SER A 1 91 ? 35.302 11.069 -48.784 1.00 76.12 91 SER A O 1
ATOM 733 N N . LEU A 1 92 ? 34.428 11.490 -46.755 1.00 73.00 92 LEU A N 1
ATOM 734 C CA . LEU A 1 92 ? 34.529 12.959 -46.831 1.00 73.00 92 LEU A CA 1
ATOM 735 C C . LEU A 1 92 ? 35.972 13.455 -46.936 1.00 73.00 92 LEU A C 1
ATOM 737 O O . LEU A 1 92 ? 36.224 14.460 -47.590 1.00 73.00 92 LEU A O 1
ATOM 741 N N . GLY A 1 93 ? 36.919 12.733 -46.336 1.00 72.88 93 GLY A N 1
ATOM 742 C CA . GLY A 1 93 ? 38.347 13.033 -46.441 1.00 72.88 93 GLY A CA 1
ATOM 743 C C . GLY A 1 93 ? 38.988 12.657 -47.783 1.00 72.88 93 GLY A C 1
ATOM 744 O O . GLY A 1 93 ? 40.164 12.949 -47.982 1.00 72.88 93 GLY A O 1
ATOM 745 N N . MET A 1 94 ? 38.263 12.003 -48.700 1.00 76.00 94 MET A N 1
ATOM 746 C CA . MET A 1 94 ? 38.784 11.666 -50.026 1.00 76.00 94 MET A CA 1
ATOM 747 C C . MET A 1 94 ? 38.574 12.832 -50.994 1.00 76.00 94 MET A C 1
ATOM 749 O O . MET A 1 94 ? 37.471 13.052 -51.502 1.00 76.00 94 MET A O 1
ATOM 753 N N . THR A 1 95 ? 39.655 13.547 -51.289 1.00 75.56 95 THR A N 1
ATOM 754 C CA . THR A 1 95 ? 39.706 14.590 -52.317 1.00 75.56 95 THR A CA 1
ATOM 755 C C . THR A 1 95 ? 40.518 14.129 -53.522 1.00 75.56 95 THR A C 1
ATOM 757 O O . THR A 1 95 ? 41.451 13.328 -53.423 1.00 75.56 95 THR A O 1
ATOM 760 N N . ARG A 1 96 ? 40.127 14.602 -54.704 1.00 75.12 96 ARG A N 1
ATOM 761 C CA . ARG A 1 96 ? 40.902 14.429 -55.934 1.00 75.12 96 ARG A CA 1
ATOM 762 C C . ARG A 1 96 ? 42.115 15.365 -55.906 1.00 75.12 96 ARG A C 1
ATOM 764 O O . ARG A 1 96 ? 42.203 16.267 -55.077 1.00 75.12 96 ARG A O 1
ATOM 771 N N . LYS A 1 97 ? 43.051 15.176 -56.844 1.00 74.12 97 LYS A N 1
ATOM 772 C CA . LYS A 1 97 ? 44.249 16.032 -56.984 1.00 74.12 97 LYS A CA 1
ATOM 773 C C . LYS A 1 97 ? 43.924 17.524 -57.174 1.00 74.12 97 LYS A C 1
ATOM 775 O O . LYS A 1 97 ? 44.784 18.353 -56.914 1.00 74.12 97 LYS A O 1
ATOM 780 N N . ASP A 1 98 ? 42.711 17.849 -57.617 1.00 72.75 98 ASP A N 1
ATOM 781 C CA . ASP A 1 98 ? 42.192 19.210 -57.811 1.00 72.75 98 ASP A CA 1
ATOM 782 C C . ASP A 1 98 ? 41.503 19.797 -56.558 1.00 72.75 98 ASP A C 1
ATOM 784 O O . ASP A 1 98 ? 40.969 20.901 -56.609 1.00 72.75 98 ASP A O 1
ATOM 788 N N . GLY A 1 99 ? 41.488 19.068 -55.435 1.00 72.50 99 GLY A N 1
ATOM 789 C CA . GLY A 1 99 ? 40.823 19.479 -54.196 1.00 72.50 99 GLY A CA 1
ATOM 790 C C . GLY A 1 99 ? 39.309 19.244 -54.171 1.00 72.50 99 GLY A C 1
ATOM 791 O O . GLY A 1 99 ? 38.691 19.446 -53.127 1.00 72.50 99 GLY A O 1
ATOM 792 N N . SER A 1 100 ? 38.699 18.774 -55.265 1.00 73.25 100 SER A N 1
ATOM 793 C CA . SER A 1 100 ? 37.271 18.451 -55.296 1.00 73.25 100 SER A CA 1
ATOM 794 C C . SER A 1 100 ? 36.967 17.155 -54.525 1.00 73.25 100 SER A C 1
ATOM 796 O O . SER A 1 100 ? 37.779 16.219 -54.528 1.00 73.25 100 SER A O 1
ATOM 798 N N . PRO A 1 101 ? 35.810 17.063 -53.843 1.00 71.06 101 PRO A N 1
ATOM 799 C CA . PRO A 1 101 ? 35.412 15.843 -53.152 1.00 71.06 101 PRO A CA 1
ATOM 800 C C . PRO A 1 101 ? 35.192 14.696 -54.149 1.00 71.06 101 PRO A C 1
ATOM 802 O O . PRO A 1 101 ? 34.555 14.853 -55.189 1.00 71.06 101 PRO A O 1
ATOM 805 N N . VAL A 1 102 ? 35.707 13.507 -53.820 1.00 71.69 102 VAL A N 1
ATOM 806 C CA . VAL A 1 102 ? 35.534 12.289 -54.640 1.00 71.69 102 VAL A CA 1
ATOM 807 C C . VAL A 1 102 ? 34.118 11.715 -54.497 1.00 71.69 102 VAL A C 1
ATOM 809 O O . VAL A 1 102 ? 33.664 10.948 -55.349 1.00 71.69 102 VAL A O 1
ATOM 812 N N . ILE A 1 103 ? 33.411 12.069 -53.422 1.00 73.44 103 ILE A N 1
ATOM 813 C CA . ILE A 1 103 ? 32.079 11.549 -53.122 1.00 73.44 103 ILE A CA 1
ATOM 814 C C . ILE A 1 103 ? 31.016 12.157 -54.038 1.00 73.44 103 ILE A C 1
ATOM 816 O O . ILE A 1 103 ? 30.885 13.370 -54.144 1.00 73.44 103 ILE A O 1
ATOM 820 N N . SER A 1 104 ? 30.181 11.287 -54.607 1.00 76.25 104 SER A N 1
ATOM 821 C CA . SER A 1 104 ? 28.904 11.671 -55.210 1.00 76.25 104 SER A CA 1
ATOM 822 C C . SER A 1 104 ? 27.855 11.977 -54.138 1.00 76.25 104 SER A C 1
ATOM 824 O O . SER A 1 104 ? 27.710 11.208 -53.186 1.00 76.25 104 SER A O 1
ATOM 826 N N . ASP A 1 105 ? 27.034 13.003 -54.361 1.00 74.69 105 ASP A N 1
ATOM 827 C CA . ASP A 1 105 ? 25.887 13.360 -53.511 1.00 74.69 105 ASP A CA 1
ATOM 828 C C . ASP A 1 105 ? 24.999 12.159 -53.151 1.00 74.69 105 ASP A C 1
ATOM 830 O O . ASP A 1 105 ? 24.519 12.051 -52.025 1.00 74.69 105 ASP A O 1
ATOM 834 N N . LYS A 1 106 ? 24.853 11.185 -54.062 1.00 75.56 106 LYS A N 1
ATOM 835 C CA . LYS A 1 106 ? 24.091 9.947 -53.822 1.00 75.56 106 LYS A CA 1
ATOM 836 C C . LYS A 1 106 ? 24.644 9.119 -52.657 1.00 75.56 106 LYS A C 1
ATOM 838 O O . LYS A 1 106 ? 23.880 8.530 -51.898 1.00 75.56 106 LYS A O 1
ATOM 843 N N . VAL A 1 107 ? 25.967 9.067 -52.505 1.00 75.56 107 VAL A N 1
ATOM 844 C CA . VAL A 1 107 ? 26.639 8.330 -51.423 1.00 75.56 107 VAL A CA 1
ATOM 845 C C . VAL A 1 107 ? 26.487 9.078 -50.098 1.00 75.56 107 VAL A C 1
ATOM 847 O O . VAL A 1 107 ? 26.263 8.452 -49.063 1.00 75.56 107 VAL A O 1
ATOM 850 N N . THR A 1 108 ? 26.544 10.411 -50.128 1.00 76.75 108 THR A N 1
ATOM 851 C CA . THR A 1 108 ? 26.279 11.251 -48.954 1.00 76.75 108 THR A CA 1
ATOM 852 C C . THR A 1 108 ? 24.850 11.078 -48.452 1.00 76.75 108 THR A C 1
ATOM 854 O O . THR A 1 108 ? 24.646 10.804 -47.269 1.00 76.75 108 THR A O 1
ATOM 857 N N . ILE A 1 109 ? 23.869 11.150 -49.356 1.00 80.62 109 ILE A N 1
ATOM 858 C CA . ILE A 1 109 ? 22.451 10.933 -49.047 1.00 80.62 109 ILE A CA 1
ATOM 859 C C . ILE A 1 109 ? 22.245 9.541 -48.436 1.00 80.62 109 ILE A C 1
ATOM 861 O O . ILE A 1 109 ? 21.643 9.430 -47.372 1.00 80.62 109 ILE A O 1
ATOM 865 N N . PHE A 1 110 ? 22.838 8.496 -49.023 1.00 84.75 110 PHE A N 1
ATOM 866 C CA . PHE A 1 110 ? 22.753 7.129 -48.500 1.00 84.75 110 PHE A CA 1
ATOM 867 C C . PHE A 1 110 ? 23.234 7.004 -47.043 1.00 84.75 110 PHE A C 1
ATOM 869 O O . PHE A 1 110 ? 22.585 6.360 -46.214 1.00 84.75 110 PHE A O 1
ATOM 876 N N . TYR A 1 111 ? 24.372 7.613 -46.699 1.00 80.19 111 TYR A N 1
ATOM 877 C CA . TYR A 1 111 ? 24.879 7.564 -45.327 1.00 80.19 111 TYR A CA 1
ATOM 878 C C . TYR A 1 111 ? 24.033 8.396 -44.360 1.00 80.19 111 TYR A C 1
ATOM 880 O O . TYR A 1 111 ? 23.794 7.944 -43.239 1.00 80.19 111 TYR A O 1
ATOM 888 N N . MET A 1 112 ? 23.530 9.552 -44.796 1.00 81.25 112 MET A N 1
ATOM 889 C CA . MET A 1 112 ? 22.635 10.391 -43.994 1.00 81.25 112 MET A CA 1
ATOM 890 C C . MET A 1 112 ? 21.308 9.693 -43.688 1.00 81.25 112 MET A C 1
ATOM 892 O O . MET A 1 112 ? 20.881 9.667 -42.534 1.00 81.25 112 MET A O 1
ATOM 896 N N . GLU A 1 113 ? 20.694 9.041 -44.676 1.00 87.44 113 GLU A N 1
ATOM 897 C CA . GLU A 1 113 ? 19.479 8.242 -44.480 1.00 87.44 113 GLU A CA 1
ATOM 898 C C . GLU A 1 113 ? 19.709 7.091 -43.497 1.00 87.44 113 GLU A C 1
ATOM 900 O O . GLU A 1 113 ? 18.877 6.818 -42.625 1.00 87.44 113 GLU A O 1
ATOM 905 N N . LYS A 1 114 ? 20.873 6.439 -43.589 1.00 84.19 114 LYS A N 1
ATOM 906 C CA . LYS A 1 114 ? 21.245 5.342 -42.695 1.00 84.19 114 LYS A CA 1
ATOM 907 C C . LYS A 1 114 ? 21.473 5.816 -41.257 1.00 84.19 114 LYS A C 1
ATOM 909 O O . LYS A 1 114 ? 21.031 5.142 -40.326 1.00 84.19 114 LYS A O 1
ATOM 914 N N . LEU A 1 115 ? 22.105 6.976 -41.063 1.00 82.44 115 LEU A N 1
ATOM 915 C CA . LEU A 1 115 ? 22.244 7.605 -39.746 1.00 82.44 115 LEU A CA 1
ATOM 916 C C . LEU A 1 115 ? 20.876 7.978 -39.171 1.00 82.44 115 LEU A C 1
ATOM 918 O O . LEU A 1 115 ? 20.569 7.579 -38.051 1.00 82.44 115 LEU A O 1
ATOM 922 N N . ALA A 1 116 ? 20.013 8.626 -39.957 1.00 86.50 116 ALA A N 1
ATOM 923 C CA . ALA A 1 116 ? 18.655 8.975 -39.541 1.00 86.50 116 ALA A CA 1
ATOM 924 C C . ALA A 1 116 ? 17.814 7.740 -39.164 1.00 86.50 116 ALA A C 1
ATOM 926 O O . ALA A 1 116 ? 17.007 7.784 -38.233 1.00 86.50 116 ALA A O 1
ATOM 927 N N . ALA A 1 117 ? 17.997 6.614 -39.860 1.00 86.50 117 ALA A N 1
ATOM 928 C CA . ALA A 1 117 ? 17.347 5.353 -39.515 1.00 86.50 117 ALA A CA 1
ATOM 929 C C . ALA A 1 117 ? 17.839 4.789 -38.170 1.00 86.50 117 ALA A C 1
ATOM 931 O O . ALA A 1 117 ? 17.025 4.326 -37.370 1.00 86.50 117 ALA A O 1
ATOM 932 N N . TYR A 1 118 ? 19.144 4.841 -37.888 1.00 82.75 118 TYR A N 1
ATOM 933 C CA . TYR A 1 118 ? 19.678 4.400 -36.597 1.00 82.75 118 TYR A CA 1
ATOM 934 C C . TYR A 1 118 ? 19.274 5.321 -35.447 1.00 82.75 118 TYR A C 1
ATOM 936 O O . TYR A 1 118 ? 18.912 4.815 -34.388 1.00 82.75 118 TYR A O 1
ATOM 944 N N . THR A 1 119 ? 19.249 6.638 -35.661 1.00 81.62 119 THR A N 1
ATOM 945 C CA . THR A 1 119 ? 18.768 7.597 -34.658 1.00 81.62 119 THR A CA 1
ATOM 946 C C . THR A 1 119 ? 17.314 7.317 -34.288 1.00 81.62 119 THR A C 1
ATOM 948 O O . THR A 1 119 ? 17.000 7.206 -33.108 1.00 81.62 119 THR A O 1
ATOM 951 N N . ARG A 1 120 ? 16.434 7.086 -35.274 1.00 89.94 120 ARG A N 1
ATOM 952 C CA . ARG A 1 120 ? 15.033 6.706 -35.011 1.00 89.94 120 ARG A CA 1
ATOM 953 C C . ARG A 1 120 ? 14.910 5.408 -34.209 1.00 89.94 120 ARG A C 1
ATOM 955 O O . ARG A 1 120 ? 14.086 5.323 -33.307 1.00 89.94 120 ARG A O 1
ATOM 962 N N . ARG A 1 121 ? 15.750 4.411 -34.503 1.00 84.38 121 ARG A N 1
ATOM 963 C CA . ARG A 1 121 ? 15.777 3.145 -33.751 1.00 84.38 121 ARG A CA 1
ATOM 964 C C . ARG A 1 121 ? 16.255 3.322 -32.309 1.00 84.38 121 ARG A C 1
ATOM 966 O O . ARG A 1 121 ? 15.736 2.642 -31.436 1.00 84.38 121 ARG A O 1
ATOM 973 N N . LEU A 1 122 ? 17.219 4.213 -32.060 1.00 81.62 122 LEU A N 1
ATOM 974 C CA . LEU A 1 122 ? 17.660 4.537 -30.698 1.00 81.62 122 LEU A CA 1
ATOM 975 C C . LEU A 1 122 ? 16.546 5.201 -29.894 1.00 81.62 122 LEU A C 1
ATOM 977 O O . LEU A 1 122 ? 16.303 4.789 -28.769 1.00 81.62 122 LEU A O 1
ATOM 981 N N . VAL A 1 123 ? 15.865 6.187 -30.483 1.00 86.62 123 VAL A N 1
ATOM 982 C CA . VAL A 1 123 ? 14.758 6.895 -29.824 1.00 86.62 123 VAL A CA 1
ATOM 983 C C . VAL A 1 123 ? 13.642 5.917 -29.451 1.00 86.62 123 VAL A C 1
ATOM 985 O O . VAL A 1 123 ? 13.269 5.849 -28.287 1.00 86.62 123 VAL A O 1
ATOM 988 N N . SER A 1 124 ? 13.203 5.074 -30.390 1.00 86.31 124 SER A N 1
ATOM 989 C CA . SER A 1 124 ? 12.180 4.052 -30.117 1.00 86.31 124 SER A CA 1
ATOM 990 C C . SER A 1 124 ? 12.591 3.087 -28.998 1.00 86.31 124 SER A C 1
ATOM 992 O O . SER A 1 124 ? 11.782 2.779 -28.132 1.00 86.31 124 SER A O 1
ATOM 994 N N . ALA A 1 125 ? 13.848 2.626 -28.980 1.00 79.62 125 ALA A N 1
ATOM 995 C CA . ALA A 1 125 ? 14.326 1.710 -27.943 1.00 79.62 125 ALA A CA 1
ATOM 996 C C . ALA A 1 125 ? 14.394 2.362 -26.547 1.00 79.62 125 ALA A C 1
ATOM 998 O O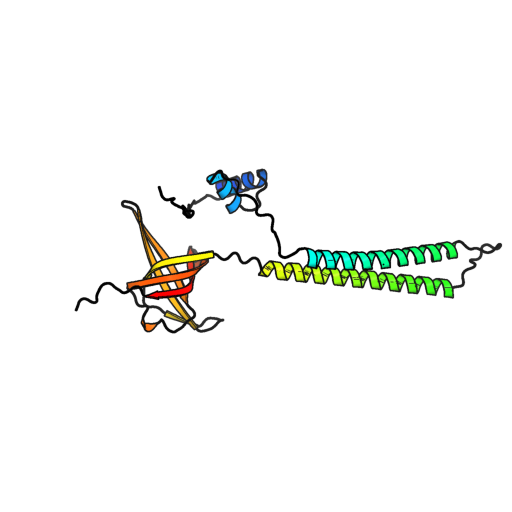 . ALA A 1 125 ? 14.254 1.670 -25.541 1.00 79.62 125 ALA A O 1
ATOM 999 N N . LEU A 1 126 ? 14.625 3.677 -26.478 1.00 84.50 126 LEU A N 1
ATOM 1000 C CA . LEU A 1 126 ? 14.592 4.430 -25.222 1.00 84.50 126 LEU A CA 1
ATOM 1001 C C . LEU A 1 126 ? 13.154 4.636 -24.730 1.00 84.50 126 LEU A C 1
ATOM 1003 O O . LEU A 1 126 ? 12.892 4.419 -23.551 1.00 84.50 126 LEU A O 1
ATOM 1007 N N . GLU A 1 127 ? 12.223 4.976 -25.624 1.00 88.50 127 GLU A N 1
ATOM 1008 C CA . GLU A 1 127 ? 10.799 5.125 -25.288 1.00 88.50 127 GLU A CA 1
ATOM 1009 C C . GLU A 1 127 ? 10.192 3.825 -24.736 1.00 88.50 127 GLU A C 1
ATOM 1011 O O . GLU A 1 127 ? 9.398 3.849 -23.794 1.00 88.50 127 GLU A O 1
ATOM 1016 N N . ASP A 1 128 ? 10.568 2.676 -25.299 1.00 84.38 128 ASP A N 1
ATOM 1017 C CA . ASP A 1 128 ? 10.100 1.375 -24.813 1.00 84.38 128 ASP A CA 1
ATOM 1018 C C . ASP A 1 128 ? 10.650 1.059 -23.412 1.00 84.38 128 ASP A C 1
ATOM 1020 O O . ASP A 1 128 ? 9.912 0.575 -22.549 1.00 84.38 128 ASP A O 1
ATOM 1024 N N . MET A 1 129 ? 11.910 1.420 -23.144 1.00 81.62 129 MET A N 1
ATOM 1025 C CA . MET A 1 129 ? 12.522 1.276 -21.821 1.00 81.62 129 MET A CA 1
ATOM 1026 C C . MET A 1 129 ? 11.825 2.148 -20.769 1.00 81.62 129 MET A C 1
ATOM 1028 O O . MET A 1 129 ? 11.577 1.687 -19.653 1.00 81.62 129 MET A O 1
ATOM 1032 N N . GLU A 1 130 ? 11.481 3.392 -21.111 1.00 84.81 130 GLU A N 1
ATOM 1033 C CA . GLU A 1 130 ? 10.753 4.291 -20.209 1.00 84.81 130 GLU A CA 1
ATOM 1034 C C . GLU A 1 130 ? 9.378 3.727 -19.828 1.00 84.81 130 GLU A C 1
ATOM 1036 O O . GLU A 1 130 ? 9.034 3.694 -18.643 1.00 84.81 130 GLU A O 1
ATOM 1041 N N . LYS A 1 131 ? 8.623 3.205 -20.803 1.00 84.50 131 LYS A N 1
ATOM 1042 C CA . LYS A 1 131 ? 7.310 2.584 -20.555 1.00 84.50 131 LYS A CA 1
ATOM 1043 C C . LYS A 1 131 ? 7.406 1.385 -19.617 1.00 84.50 131 LYS A C 1
ATOM 1045 O O . LYS A 1 131 ? 6.562 1.227 -18.735 1.00 84.50 131 LYS A O 1
ATOM 1050 N N . GLU A 1 132 ? 8.417 0.537 -19.786 1.00 80.38 132 GLU A N 1
ATOM 1051 C CA . GLU A 1 132 ? 8.594 -0.651 -18.946 1.00 80.38 132 GLU A CA 1
ATOM 1052 C C . GLU A 1 132 ? 8.963 -0.278 -17.498 1.00 80.38 132 GLU A C 1
ATOM 1054 O O . GLU A 1 132 ? 8.414 -0.838 -16.542 1.00 80.38 132 GLU A O 1
ATOM 1059 N N . ILE A 1 133 ? 9.810 0.744 -17.317 1.00 79.94 133 ILE A N 1
ATOM 1060 C CA . ILE A 1 133 ? 10.128 1.313 -15.997 1.00 79.94 133 ILE A CA 1
ATOM 1061 C C . ILE A 1 133 ? 8.867 1.883 -15.330 1.00 79.94 133 ILE A C 1
ATOM 1063 O O . ILE A 1 133 ? 8.633 1.662 -14.137 1.00 79.94 133 ILE A O 1
ATOM 1067 N N . GLU A 1 134 ? 8.036 2.604 -16.080 1.00 81.75 134 GLU A N 1
ATOM 1068 C CA . GLU A 1 134 ? 6.801 3.192 -15.564 1.00 81.75 134 GLU A CA 1
ATOM 1069 C C . GLU A 1 134 ? 5.786 2.120 -15.135 1.00 81.75 134 GLU A C 1
ATOM 1071 O O . GLU A 1 134 ? 5.225 2.188 -14.035 1.00 81.75 134 GLU A O 1
ATOM 1076 N N . GLN A 1 135 ? 5.603 1.076 -15.947 1.00 77.56 135 GLN A N 1
ATOM 1077 C CA . GLN A 1 135 ? 4.749 -0.068 -15.613 1.00 77.56 135 GLN A CA 1
ATOM 1078 C C . GLN A 1 135 ? 5.222 -0.795 -14.349 1.00 77.56 135 GLN A C 1
ATOM 1080 O O . GLN A 1 135 ? 4.402 -1.137 -13.486 1.00 77.56 135 GLN A O 1
ATOM 1085 N N . TYR A 1 136 ? 6.534 -0.991 -14.197 1.00 71.00 136 TYR A N 1
ATOM 1086 C CA . TYR A 1 136 ? 7.110 -1.578 -12.990 1.00 71.00 136 TYR A CA 1
ATOM 1087 C C . TYR A 1 136 ? 6.838 -0.713 -11.750 1.00 71.00 136 TYR A C 1
ATOM 1089 O O . TYR A 1 136 ? 6.379 -1.220 -10.722 1.00 71.00 136 TYR A O 1
ATOM 1097 N N . ASN A 1 137 ? 7.050 0.602 -11.845 1.00 68.94 137 ASN A N 1
ATOM 1098 C CA . ASN A 1 137 ? 6.802 1.534 -10.742 1.00 68.94 137 ASN A CA 1
ATOM 1099 C C . ASN A 1 137 ? 5.327 1.557 -10.318 1.00 68.94 137 ASN A C 1
ATOM 1101 O O . ASN A 1 137 ? 5.025 1.551 -9.120 1.00 68.94 137 ASN A O 1
ATOM 1105 N N . ASN A 1 138 ? 4.408 1.536 -11.283 1.00 68.31 138 ASN A N 1
ATOM 1106 C CA . ASN A 1 138 ? 2.970 1.509 -11.020 1.00 68.31 138 ASN A CA 1
ATOM 1107 C C . ASN A 1 138 ? 2.524 0.185 -10.382 1.00 68.31 138 ASN A C 1
ATOM 1109 O O . ASN A 1 138 ? 1.740 0.190 -9.431 1.00 68.31 138 ASN A O 1
ATOM 1113 N N . SER A 1 139 ? 3.082 -0.941 -10.830 1.00 61.84 139 SER A N 1
ATOM 1114 C CA . SER A 1 139 ? 2.807 -2.259 -10.244 1.00 61.84 139 SER A CA 1
ATOM 1115 C C . SER A 1 139 ? 3.308 -2.354 -8.798 1.00 61.84 139 SER A C 1
ATOM 1117 O O . SER A 1 139 ? 2.594 -2.834 -7.917 1.00 61.84 139 SER A O 1
ATOM 1119 N N . ASN A 1 140 ? 4.501 -1.819 -8.521 1.00 58.78 140 ASN A N 1
ATOM 1120 C CA . ASN A 1 140 ? 5.110 -1.852 -7.190 1.00 58.78 140 ASN A CA 1
ATOM 1121 C C . ASN A 1 140 ? 4.428 -0.895 -6.190 1.00 58.78 140 ASN A C 1
ATOM 1123 O O . ASN A 1 140 ? 4.411 -1.155 -4.988 1.00 58.78 140 ASN A O 1
ATOM 1127 N N . LYS A 1 141 ? 3.821 0.202 -6.667 1.00 55.97 141 LYS A N 1
ATOM 1128 C CA . LYS A 1 141 ? 2.983 1.089 -5.837 1.00 55.97 141 LYS A CA 1
ATOM 1129 C C . LYS A 1 141 ? 1.760 0.368 -5.267 1.00 55.97 141 LYS A C 1
ATOM 1131 O O . LYS A 1 141 ? 1.383 0.634 -4.130 1.00 55.97 141 LYS A O 1
ATOM 1136 N N . ASN A 1 142 ? 1.174 -0.559 -6.024 1.00 49.94 142 ASN A N 1
ATOM 1137 C CA . ASN A 1 142 ? -0.021 -1.294 -5.604 1.00 49.94 142 ASN A CA 1
ATOM 1138 C C . ASN A 1 142 ? 0.297 -2.525 -4.734 1.00 49.94 142 ASN A C 1
ATOM 1140 O O . ASN A 1 142 ? -0.565 -2.967 -3.977 1.00 49.94 142 ASN A O 1
ATOM 1144 N N . SER A 1 143 ? 1.524 -3.060 -4.787 1.00 50.50 143 SER A N 1
ATOM 1145 C CA . SER A 1 143 ? 1.942 -4.230 -3.994 1.00 50.50 143 SER A CA 1
ATOM 1146 C C . SER A 1 143 ? 2.463 -3.903 -2.589 1.00 50.50 143 SER A C 1
ATOM 1148 O O . SER A 1 143 ? 2.734 -4.818 -1.816 1.00 50.50 143 SER A O 1
ATOM 1150 N N . ILE A 1 144 ? 2.604 -2.622 -2.229 1.00 51.69 144 ILE A N 1
ATOM 1151 C CA . ILE A 1 144 ? 2.945 -2.183 -0.865 1.00 51.69 144 ILE A CA 1
ATOM 1152 C C . ILE A 1 144 ? 1.659 -1.728 -0.170 1.00 51.69 144 ILE A C 1
ATOM 1154 O O . ILE A 1 144 ? 1.449 -0.548 0.096 1.00 51.69 144 ILE A O 1
ATOM 1158 N N . THR A 1 145 ? 0.757 -2.663 0.106 1.00 54.72 145 THR A N 1
ATOM 1159 C CA . THR A 1 145 ? -0.285 -2.440 1.114 1.00 54.72 145 THR A CA 1
ATOM 1160 C C . THR A 1 145 ? 0.103 -3.232 2.348 1.00 54.72 145 THR A C 1
ATOM 1162 O O . THR A 1 145 ? -0.207 -4.415 2.473 1.00 54.72 145 THR A O 1
ATOM 1165 N N . ASP A 1 146 ? 0.827 -2.579 3.258 1.00 66.38 146 ASP A N 1
ATOM 1166 C CA . ASP A 1 146 ? 1.027 -3.122 4.596 1.00 66.38 146 ASP A CA 1
ATOM 1167 C C . ASP A 1 146 ? -0.355 -3.342 5.220 1.00 66.38 146 ASP A C 1
ATOM 1169 O O . ASP A 1 146 ? -1.159 -2.417 5.369 1.00 66.38 146 ASP A O 1
ATOM 1173 N N . MET A 1 147 ? -0.664 -4.597 5.530 1.00 65.12 147 MET A N 1
ATOM 1174 C CA . MET A 1 147 ? -1.959 -4.962 6.078 1.00 65.12 147 MET A CA 1
ATOM 1175 C C . MET A 1 147 ? -1.906 -4.868 7.598 1.00 65.12 147 MET A C 1
ATOM 1177 O O . MET A 1 147 ? -1.222 -5.650 8.256 1.00 65.12 147 MET A O 1
ATOM 1181 N N . GLN A 1 148 ? -2.675 -3.940 8.163 1.00 76.31 148 GLN A N 1
ATOM 1182 C CA . GLN A 1 148 ? -2.897 -3.867 9.600 1.00 76.31 148 GLN A CA 1
ATOM 1183 C C . GLN A 1 148 ? -4.247 -4.494 9.952 1.00 76.31 148 GLN A C 1
ATOM 1185 O O . GLN A 1 148 ? -5.296 -4.035 9.494 1.00 76.31 148 GLN A O 1
ATOM 1190 N N . THR A 1 149 ? -4.226 -5.534 10.783 1.00 88.38 149 THR A N 1
ATOM 1191 C CA . THR A 1 149 ? -5.432 -6.197 11.290 1.00 88.38 149 THR A CA 1
ATOM 1192 C C . THR A 1 149 ? -5.630 -5.914 12.773 1.00 88.38 149 THR A C 1
ATOM 1194 O O . THR A 1 149 ? -4.665 -5.710 13.510 1.00 88.38 149 THR A O 1
ATOM 1197 N N . ALA A 1 150 ? -6.883 -5.905 13.211 1.00 91.69 150 ALA A N 1
ATOM 1198 C CA . ALA A 1 150 ? -7.252 -5.839 14.618 1.00 91.69 150 ALA A CA 1
ATOM 1199 C C . ALA A 1 150 ? -8.301 -6.906 14.933 1.00 91.69 150 ALA A C 1
ATOM 1201 O O . ALA A 1 150 ? -9.159 -7.204 14.098 1.00 91.69 150 ALA A O 1
ATOM 1202 N N . GLU A 1 151 ? -8.211 -7.438 16.147 1.00 96.31 151 GLU A N 1
ATOM 1203 C CA . GLU A 1 151 ? -9.174 -8.346 16.761 1.00 96.31 151 GLU A CA 1
ATOM 1204 C C . GLU A 1 151 ? -9.674 -7.674 18.033 1.00 96.31 151 GLU A C 1
ATOM 1206 O O . GLU A 1 151 ? -8.876 -7.243 18.869 1.00 96.31 151 GLU A O 1
ATOM 1211 N N . ILE A 1 152 ? -10.990 -7.515 18.143 1.00 94.81 152 ILE A N 1
ATOM 1212 C CA . ILE A 1 152 ? -11.621 -6.872 19.292 1.00 94.81 152 ILE A CA 1
ATOM 1213 C C . ILE A 1 152 ? -12.780 -7.716 19.800 1.00 94.81 152 ILE A C 1
ATOM 1215 O O . ILE A 1 152 ? -13.500 -8.344 19.026 1.00 94.81 152 ILE A O 1
ATOM 1219 N N . ILE A 1 153 ? -12.977 -7.682 21.115 1.00 96.25 153 ILE A N 1
ATOM 1220 C CA . ILE A 1 153 ? -14.155 -8.225 21.782 1.00 96.25 153 ILE A CA 1
ATOM 1221 C C . ILE A 1 153 ? -14.759 -7.108 22.617 1.00 96.25 153 ILE A C 1
ATOM 1223 O O . ILE A 1 153 ? -14.081 -6.528 23.465 1.00 96.25 153 ILE A O 1
ATOM 1227 N N . GLY A 1 154 ? -16.032 -6.811 22.392 1.00 94.12 154 GLY A N 1
ATOM 1228 C CA . GLY A 1 154 ? -16.707 -5.728 23.094 1.00 94.12 154 GLY A CA 1
ATOM 1229 C C . GLY A 1 154 ? -18.216 -5.785 22.951 1.00 94.12 154 GLY A C 1
ATOM 1230 O O . GLY A 1 154 ? -18.771 -6.746 22.418 1.00 94.12 154 GLY A O 1
ATOM 1231 N N . ASN A 1 155 ? -18.874 -4.741 23.441 1.00 94.38 155 ASN A N 1
ATOM 1232 C CA . ASN A 1 155 ? -20.325 -4.629 23.416 1.00 94.38 155 ASN A CA 1
ATOM 1233 C C . ASN A 1 155 ? -20.754 -3.572 22.404 1.00 94.38 155 ASN A C 1
ATOM 1235 O O . ASN A 1 155 ? -20.164 -2.494 22.312 1.00 94.38 155 ASN A O 1
ATOM 1239 N N . VAL A 1 156 ? -21.807 -3.882 21.660 1.00 93.06 156 VAL A N 1
ATOM 1240 C CA . VAL A 1 156 ? -22.418 -2.967 20.699 1.00 93.06 156 VAL A CA 1
ATOM 1241 C C . VAL A 1 156 ? -23.099 -1.813 21.444 1.00 93.06 156 VAL A C 1
ATOM 1243 O O . VAL A 1 156 ? -23.891 -2.032 22.360 1.00 93.06 156 VAL A O 1
ATOM 1246 N N . VAL A 1 157 ? -22.789 -0.572 21.068 1.00 90.38 157 VAL A N 1
ATOM 1247 C CA . VAL A 1 157 ? -23.226 0.635 21.801 1.00 90.38 157 VAL A CA 1
ATOM 1248 C C . VAL A 1 157 ? -24.661 1.045 21.458 1.00 90.38 157 VAL A C 1
ATOM 1250 O O . VAL A 1 157 ? -25.390 1.557 22.312 1.00 90.38 157 VAL A O 1
A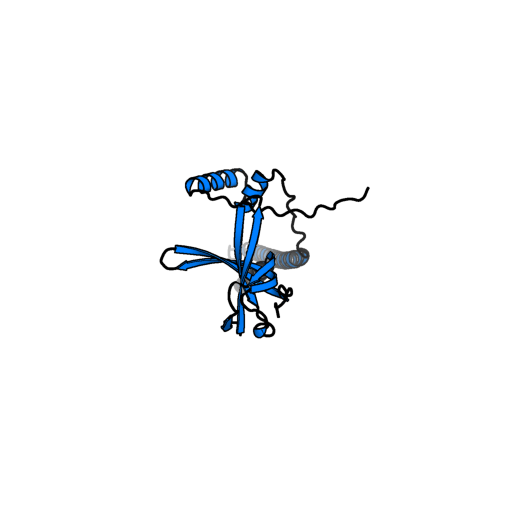TOM 1253 N N . ALA A 1 158 ? -25.073 0.801 20.217 1.00 88.19 158 ALA A N 1
ATOM 1254 C CA . ALA A 1 158 ? -26.389 1.119 19.676 1.00 88.19 158 ALA A CA 1
ATOM 1255 C C . ALA A 1 158 ? -26.775 0.090 18.608 1.00 88.19 158 ALA A C 1
ATOM 1257 O O . ALA A 1 158 ? -25.901 -0.593 18.075 1.00 88.19 158 ALA A O 1
ATOM 1258 N N . ASP A 1 159 ? -28.067 -0.020 18.302 1.00 87.56 159 ASP A N 1
ATOM 1259 C CA . ASP A 1 159 ? -28.548 -0.927 17.258 1.00 87.56 159 ASP A CA 1
ATOM 1260 C C . ASP A 1 159 ? -27.840 -0.660 15.926 1.00 87.56 159 ASP A C 1
ATOM 1262 O O . ASP A 1 159 ? -27.517 0.485 15.596 1.00 87.56 159 ASP A O 1
ATOM 1266 N N . CYS A 1 160 ? -27.553 -1.726 15.177 1.00 88.19 160 CYS A N 1
ATOM 1267 C CA . CYS A 1 160 ? -26.826 -1.572 13.927 1.00 88.19 160 CYS A CA 1
ATOM 1268 C C . CYS A 1 160 ? -27.672 -0.869 12.857 1.00 88.19 160 CYS A C 1
ATOM 1270 O O . CYS A 1 160 ? -28.883 -1.063 12.735 1.00 88.19 160 CYS A O 1
ATOM 1272 N N . GLU A 1 161 ? -27.000 -0.066 12.040 1.00 89.31 161 GLU A N 1
ATOM 1273 C CA . GLU A 1 161 ? -27.599 0.631 10.911 1.00 89.31 161 GLU A CA 1
ATOM 1274 C C . GLU A 1 161 ? -27.164 -0.027 9.608 1.00 89.31 161 GLU A C 1
ATOM 1276 O O . GLU A 1 161 ? -26.049 -0.533 9.479 1.00 89.31 161 GLU A O 1
ATOM 1281 N N . THR A 1 162 ? -28.026 0.026 8.601 1.00 89.00 162 THR A N 1
ATOM 1282 C CA . THR A 1 162 ? -27.660 -0.360 7.239 1.00 89.00 162 THR A CA 1
ATOM 1283 C C . THR A 1 162 ? -27.509 0.891 6.393 1.00 89.00 162 THR A C 1
ATOM 1285 O O . THR A 1 162 ? -28.369 1.770 6.417 1.00 89.00 162 THR A O 1
ATOM 1288 N N . ARG A 1 163 ? -26.384 1.005 5.686 1.00 87.38 163 ARG A N 1
ATOM 1289 C CA . ARG A 1 163 ? -26.059 2.157 4.842 1.00 87.38 163 ARG A CA 1
ATOM 1290 C C . ARG A 1 163 ? -25.663 1.684 3.452 1.00 87.38 163 ARG A C 1
ATOM 1292 O O . ARG A 1 163 ? -25.002 0.661 3.299 1.00 87.38 163 ARG A O 1
ATOM 1299 N N . THR A 1 164 ? -26.009 2.476 2.447 1.00 87.12 164 THR A N 1
ATOM 1300 C CA . THR A 1 164 ? -25.619 2.223 1.057 1.00 87.12 164 THR A CA 1
ATOM 1301 C C . THR A 1 164 ? -24.412 3.081 0.705 1.00 87.12 164 THR A C 1
ATOM 1303 O O . THR A 1 164 ? -24.455 4.305 0.814 1.00 87.12 164 THR A O 1
ATOM 1306 N N . GLY A 1 165 ? -23.315 2.439 0.308 1.00 82.31 165 GLY A N 1
ATOM 1307 C CA . GLY A 1 165 ? -22.103 3.101 -0.166 1.00 82.31 165 GLY A CA 1
ATOM 1308 C C . GLY A 1 165 ? -21.837 2.840 -1.646 1.00 82.31 165 GLY A C 1
ATOM 1309 O O . GLY A 1 165 ? -22.571 2.123 -2.321 1.00 82.31 165 GLY A O 1
ATOM 1310 N N . ARG A 1 166 ? -20.715 3.373 -2.145 1.00 79.38 166 ARG A N 1
ATOM 1311 C CA . ARG A 1 166 ? -20.265 3.191 -3.538 1.00 79.38 166 ARG A CA 1
ATOM 1312 C C . ARG A 1 166 ? -20.114 1.719 -3.950 1.00 79.38 166 ARG A C 1
ATOM 1314 O O . ARG A 1 166 ? -20.309 1.395 -5.113 1.00 79.38 166 ARG A O 1
ATOM 1321 N N . ASN A 1 167 ? -19.775 0.849 -2.999 1.00 78.94 167 ASN A N 1
ATOM 1322 C CA . ASN A 1 167 ? -19.506 -0.573 -3.235 1.00 78.94 167 ASN A CA 1
ATOM 1323 C C . ASN A 1 167 ? -20.676 -1.479 -2.808 1.00 78.94 167 ASN A C 1
ATOM 1325 O O . ASN A 1 167 ? -20.474 -2.675 -2.620 1.00 78.94 167 ASN A O 1
ATOM 1329 N N . GLY A 1 168 ? -21.872 -0.911 -2.627 1.00 84.06 168 GLY A N 1
ATOM 1330 C CA . GLY A 1 168 ? -23.067 -1.630 -2.194 1.00 84.06 168 GLY A CA 1
ATOM 1331 C C . GLY A 1 168 ? -23.488 -1.317 -0.760 1.00 84.06 168 GLY A C 1
ATOM 1332 O O . GLY A 1 168 ? -22.978 -0.400 -0.108 1.00 84.06 168 GLY A O 1
ATOM 1333 N N . GLU A 1 169 ? -24.472 -2.077 -0.300 1.00 88.56 169 GLU A N 1
ATOM 1334 C CA . GLU A 1 169 ? -25.022 -2.000 1.048 1.00 88.56 169 GLU A CA 1
ATOM 1335 C C . GLU A 1 169 ? -24.053 -2.606 2.075 1.00 88.56 169 GLU A C 1
ATOM 1337 O O . GLU A 1 169 ? -23.347 -3.574 1.792 1.00 88.56 169 GLU A O 1
ATOM 1342 N N . TYR A 1 170 ? -23.981 -2.006 3.261 1.00 89.75 170 TYR A N 1
ATOM 1343 C CA . TYR A 1 170 ? -23.192 -2.516 4.375 1.00 89.75 170 TYR A CA 1
ATOM 1344 C C . TYR A 1 170 ? -23.856 -2.202 5.716 1.00 89.75 170 TYR A C 1
ATOM 1346 O O . TYR A 1 170 ? -24.527 -1.183 5.889 1.00 89.75 170 TYR A O 1
ATOM 1354 N N . VAL A 1 171 ? -23.603 -3.060 6.700 1.00 90.50 171 VAL A N 1
ATOM 1355 C CA . VAL A 1 171 ? -24.000 -2.865 8.095 1.00 90.50 171 VAL A CA 1
ATOM 1356 C C . VAL A 1 171 ? -22.910 -2.081 8.826 1.00 90.50 171 VAL A C 1
ATOM 1358 O O . VAL A 1 171 ? -21.714 -2.320 8.627 1.00 90.50 171 VAL A O 1
ATOM 1361 N N . THR A 1 172 ? -23.312 -1.130 9.666 1.00 91.75 172 THR A N 1
ATOM 1362 C CA . THR A 1 172 ? -22.417 -0.316 10.489 1.00 91.75 172 THR A CA 1
ATOM 1363 C C . THR A 1 172 ? -22.906 -0.251 11.929 1.00 91.75 172 THR A C 1
ATOM 1365 O O . THR A 1 172 ? -24.101 -0.130 12.185 1.00 91.75 172 THR A O 1
ATOM 1368 N N . PHE A 1 173 ? -21.980 -0.340 12.876 1.00 92.69 173 PHE A N 1
ATOM 1369 C CA . PHE A 1 173 ? -22.263 -0.243 14.309 1.00 92.69 173 PHE A CA 1
ATOM 1370 C C . PHE A 1 173 ? -20.984 0.097 15.073 1.00 92.69 173 PHE A C 1
ATOM 1372 O O . PHE A 1 173 ? -19.880 -0.096 14.565 1.00 92.69 173 PHE A O 1
ATOM 1379 N N . THR A 1 174 ? -21.127 0.578 16.304 1.00 94.38 174 THR A N 1
ATOM 1380 C CA . THR A 1 174 ? -19.990 0.926 17.164 1.00 94.38 174 THR A CA 1
ATOM 1381 C C . THR A 1 174 ? -19.832 -0.112 18.271 1.00 94.38 174 THR A C 1
ATOM 1383 O O . THR A 1 174 ? -20.807 -0.473 18.934 1.00 94.38 174 THR A O 1
ATOM 1386 N N . VAL A 1 175 ? -18.600 -0.573 18.490 1.00 93.50 175 VAL A N 1
ATOM 1387 C CA . VAL A 1 175 ? -18.233 -1.512 19.560 1.00 93.50 175 VAL A CA 1
ATOM 1388 C C . VAL A 1 175 ? -17.417 -0.785 20.622 1.00 93.50 175 VAL A C 1
ATOM 1390 O O . VAL A 1 175 ? -16.394 -0.175 20.315 1.00 93.50 175 VAL A O 1
ATOM 1393 N N . ALA A 1 176 ? -17.855 -0.878 21.875 1.00 93.19 176 ALA A N 1
ATOM 1394 C CA . ALA A 1 176 ? -17.113 -0.410 23.037 1.00 93.19 176 ALA A CA 1
ATOM 1395 C C . ALA A 1 176 ? -16.264 -1.545 23.617 1.00 93.19 176 ALA A C 1
ATOM 1397 O O . ALA A 1 176 ? -16.784 -2.604 23.982 1.00 93.19 176 ALA A O 1
ATOM 1398 N N . VAL A 1 177 ? -14.960 -1.303 23.731 1.00 92.94 177 VAL A N 1
ATOM 1399 C CA . VAL A 1 177 ? -13.999 -2.193 24.388 1.00 92.94 177 VAL A CA 1
ATOM 1400 C C . VAL A 1 177 ? -13.504 -1.501 25.648 1.00 92.94 177 VAL A C 1
ATOM 1402 O O . VAL A 1 177 ? -12.919 -0.420 25.578 1.00 92.94 177 VAL A O 1
ATOM 1405 N N . ASN A 1 178 ? -13.755 -2.121 26.796 1.00 88.31 178 ASN A N 1
ATOM 1406 C CA . ASN A 1 178 ? -13.367 -1.589 28.095 1.00 88.31 178 ASN A CA 1
ATOM 1407 C C . ASN A 1 178 ? -12.046 -2.214 28.539 1.00 88.31 178 ASN A C 1
ATOM 1409 O O . ASN A 1 178 ? -11.890 -3.433 28.510 1.00 88.31 178 ASN A O 1
ATOM 1413 N N . GLU A 1 179 ? -11.125 -1.379 28.995 1.00 85.75 179 GLU A N 1
ATOM 1414 C CA . GLU A 1 179 ? -9.870 -1.770 29.613 1.00 85.75 179 GLU A CA 1
ATOM 1415 C C . GLU A 1 179 ? -9.861 -1.293 31.069 1.00 85.75 179 GLU A C 1
ATOM 1417 O O . GLU A 1 179 ? -10.206 -0.146 31.363 1.00 85.75 179 GLU A O 1
ATOM 1422 N N . ILE A 1 180 ? -9.484 -2.191 31.979 1.00 83.44 180 ILE A N 1
ATOM 1423 C CA . ILE A 1 180 ? -9.330 -1.898 33.405 1.00 83.44 180 ILE A CA 1
ATOM 1424 C C . ILE A 1 180 ? -7.863 -2.125 33.757 1.00 83.44 180 ILE A C 1
ATOM 1426 O O . ILE A 1 180 ? -7.348 -3.230 33.573 1.00 83.44 180 ILE A O 1
ATOM 1430 N N . ARG A 1 181 ? -7.188 -1.089 34.257 1.00 83.75 181 ARG A N 1
ATOM 1431 C CA . ARG A 1 181 ? -5.806 -1.161 34.750 1.00 83.75 181 ARG A CA 1
ATOM 1432 C C . ARG A 1 181 ? -5.751 -0.567 36.151 1.00 83.75 181 ARG A C 1
ATOM 1434 O O . ARG A 1 181 ? -5.755 0.647 36.315 1.00 83.75 181 ARG A O 1
ATOM 1441 N N . GLY A 1 182 ? -5.715 -1.430 37.165 1.00 85.44 182 GLY A N 1
ATOM 1442 C CA . GLY A 1 182 ? -5.856 -0.988 38.554 1.00 85.44 182 GLY A CA 1
ATOM 1443 C C . GLY A 1 182 ? -7.222 -0.332 38.772 1.00 85.44 182 GLY A C 1
ATOM 1444 O O . GLY A 1 182 ? -8.250 -0.959 38.517 1.00 85.44 182 GLY A O 1
ATOM 1445 N N . GLU A 1 183 ? -7.227 0.927 39.209 1.00 83.75 183 GLU A N 1
ATOM 1446 C CA . GLU A 1 183 ? -8.449 1.724 39.399 1.00 83.75 183 GLU A CA 1
ATOM 1447 C C . GLU A 1 183 ? -8.906 2.452 38.124 1.00 83.75 183 GLU A C 1
ATOM 1449 O O . GLU A 1 183 ? -10.061 2.872 38.025 1.00 83.75 183 GLU A O 1
ATOM 1454 N N . GLU A 1 184 ? -8.035 2.574 37.119 1.00 78.75 184 GLU A N 1
ATOM 1455 C CA . GLU A 1 184 ? -8.354 3.281 35.883 1.00 78.75 184 GLU A CA 1
ATOM 1456 C C . GLU A 1 184 ? -9.224 2.423 34.962 1.00 78.75 184 GLU A C 1
ATOM 1458 O O . GLU A 1 184 ? -8.928 1.256 34.676 1.00 78.75 184 GLU A O 1
ATOM 1463 N N . ARG A 1 185 ? -10.300 3.031 34.455 1.00 82.75 185 ARG A N 1
ATOM 1464 C CA . ARG A 1 185 ? -11.207 2.437 33.470 1.00 82.75 185 ARG A CA 1
ATOM 1465 C C . ARG A 1 185 ? -11.202 3.289 32.213 1.00 82.75 185 ARG A C 1
ATOM 1467 O O . ARG A 1 185 ? -11.577 4.457 32.259 1.00 82.75 185 ARG A O 1
ATOM 1474 N N . THR A 1 186 ? -10.815 2.689 31.095 1.00 86.44 186 THR A N 1
ATOM 1475 C CA . THR A 1 186 ? -10.797 3.348 29.787 1.00 86.44 186 THR A CA 1
ATOM 1476 C C . THR A 1 186 ? -11.677 2.578 28.814 1.00 86.44 186 THR A C 1
ATOM 1478 O O . THR A 1 186 ? -11.603 1.355 28.742 1.00 86.44 186 THR A O 1
ATOM 1481 N N . THR A 1 187 ? -12.490 3.282 28.030 1.00 86.25 187 THR A N 1
ATOM 1482 C CA . THR A 1 187 ? -13.292 2.680 26.957 1.00 86.25 187 THR A CA 1
ATOM 1483 C C . THR A 1 187 ? -12.790 3.177 25.609 1.00 86.25 187 THR A C 1
ATOM 1485 O O . THR A 1 187 ? -12.717 4.382 25.380 1.00 86.25 187 THR A O 1
ATOM 1488 N N . THR A 1 188 ? -12.471 2.256 24.701 1.00 88.31 188 THR A N 1
ATOM 1489 C CA . THR A 1 188 ? -12.167 2.574 23.300 1.00 88.31 188 THR A CA 1
ATOM 1490 C C . THR A 1 188 ? -13.352 2.193 22.425 1.00 88.31 188 THR A C 1
ATOM 1492 O O . THR A 1 188 ? -13.860 1.075 22.519 1.00 88.31 188 THR A O 1
ATOM 1495 N N . TYR A 1 189 ? -13.771 3.115 21.563 1.00 90.06 189 TYR A N 1
ATOM 1496 C CA . TYR A 1 189 ? -14.865 2.912 20.620 1.00 90.06 189 TYR A CA 1
ATOM 1497 C C . TYR A 1 189 ? -14.313 2.617 19.228 1.00 90.06 189 TYR A C 1
ATOM 1499 O O . TYR A 1 189 ? -13.421 3.318 18.747 1.00 90.06 189 TYR A O 1
ATOM 1507 N N . TYR A 1 190 ? -14.855 1.581 18.595 1.00 93.25 190 TYR A N 1
ATOM 1508 C CA . TYR A 1 190 ? -14.486 1.157 17.251 1.00 93.25 190 TYR A CA 1
ATOM 1509 C C . TYR A 1 190 ? -15.710 1.199 16.347 1.00 93.25 190 TYR A C 1
ATOM 1511 O O . TYR A 1 190 ? -16.704 0.526 16.624 1.00 93.25 190 TYR A O 1
ATOM 1519 N N . ASP A 1 191 ? -15.616 1.944 15.251 1.00 93.25 191 ASP A N 1
ATOM 1520 C CA . ASP A 1 191 ? -16.648 1.975 14.221 1.00 93.25 191 ASP A CA 1
ATOM 1521 C C . ASP A 1 191 ? -16.436 0.807 13.262 1.00 93.25 191 ASP A C 1
ATOM 1523 O O . ASP A 1 191 ? -15.439 0.722 12.541 1.00 93.25 191 ASP A O 1
ATOM 1527 N N . VAL A 1 192 ? -17.367 -0.138 13.267 1.00 93.06 192 VAL A N 1
ATOM 1528 C CA . VAL A 1 192 ? -17.268 -1.375 12.499 1.00 93.06 192 VAL A CA 1
ATOM 1529 C C . VAL A 1 192 ? -18.133 -1.269 11.254 1.00 93.06 192 VAL A C 1
ATOM 1531 O O . VAL A 1 192 ? -19.321 -0.970 11.339 1.00 93.06 192 VAL A O 1
ATOM 1534 N N . ARG A 1 193 ? -17.541 -1.566 10.093 1.00 92.44 193 ARG A N 1
ATOM 1535 C CA . ARG A 1 193 ? -18.245 -1.742 8.818 1.00 92.44 193 ARG A CA 1
ATOM 1536 C C . ARG A 1 193 ? -18.178 -3.201 8.395 1.00 92.44 193 ARG A C 1
ATOM 1538 O O . ARG A 1 193 ? -17.086 -3.759 8.312 1.00 92.44 193 ARG A O 1
ATOM 1545 N N . TYR A 1 194 ? -19.318 -3.770 8.017 1.00 91.25 194 TYR A N 1
ATOM 1546 C CA . TYR A 1 194 ? -19.409 -5.136 7.518 1.00 91.25 194 TYR A CA 1
ATOM 1547 C C . TYR A 1 194 ? -20.297 -5.230 6.280 1.00 91.25 194 TYR A C 1
ATOM 1549 O O . TYR A 1 194 ? -21.444 -4.802 6.295 1.00 91.25 194 TYR A O 1
ATOM 1557 N N . VAL A 1 195 ? -19.761 -5.787 5.195 1.00 84.62 195 VAL A N 1
ATOM 1558 C CA . VAL A 1 195 ? -20.444 -5.820 3.887 1.00 84.62 195 VAL A CA 1
ATOM 1559 C C . VAL A 1 195 ? -21.417 -7.002 3.763 1.00 84.62 195 VAL A C 1
ATOM 1561 O O . VAL A 1 195 ? -22.265 -7.004 2.881 1.00 84.62 195 VAL A O 1
ATOM 1564 N N . LYS A 1 196 ? -21.338 -8.028 4.626 1.00 75.94 196 LYS A N 1
ATOM 1565 C CA . LYS A 1 196 ? -22.265 -9.169 4.529 1.00 75.94 196 LYS A CA 1
ATOM 1566 C C . LYS A 1 196 ? -23.553 -8.880 5.311 1.00 75.94 196 LYS A C 1
ATOM 1568 O O . LYS A 1 196 ? -23.528 -8.705 6.526 1.00 75.94 196 LYS A O 1
ATOM 1573 N N . ASN A 1 197 ? -24.683 -8.902 4.608 1.00 64.94 197 ASN A N 1
ATOM 1574 C CA . ASN A 1 197 ? -25.987 -8.453 5.113 1.00 64.94 197 ASN A CA 1
ATOM 1575 C C . ASN A 1 197 ? -26.710 -9.427 6.072 1.00 64.94 197 ASN A C 1
ATOM 1577 O O . ASN A 1 197 ? -27.781 -9.098 6.568 1.00 64.94 197 ASN A O 1
ATOM 1581 N N . GLY A 1 198 ? -26.151 -10.604 6.378 1.00 71.56 198 GLY A N 1
ATOM 1582 C CA . GLY A 1 198 ? -26.846 -11.641 7.163 1.00 71.56 198 GLY A CA 1
ATOM 1583 C C . GLY A 1 198 ? -26.893 -11.438 8.685 1.00 71.56 198 GLY A C 1
ATOM 1584 O O . GLY A 1 198 ? -27.546 -12.217 9.369 1.00 71.56 198 GLY A O 1
ATOM 1585 N N . LEU A 1 199 ? -26.193 -10.437 9.236 1.00 72.75 199 LEU A N 1
ATOM 1586 C CA . LEU A 1 199 ? -26.041 -10.267 10.693 1.00 72.75 199 LEU A CA 1
ATOM 1587 C C . LEU A 1 199 ? -26.839 -9.101 11.293 1.00 72.75 199 LEU A C 1
ATOM 1589 O O . LEU A 1 199 ? -26.839 -8.940 12.513 1.00 72.75 199 LEU A O 1
ATOM 1593 N N . ARG A 1 200 ? -27.529 -8.300 10.470 1.00 77.56 200 ARG A N 1
ATOM 1594 C CA . ARG A 1 200 ? -28.238 -7.089 10.921 1.00 77.56 200 ARG A CA 1
ATOM 1595 C C . ARG A 1 200 ? -29.202 -7.372 12.078 1.00 77.56 200 ARG A C 1
ATOM 1597 O O . ARG A 1 200 ? -29.145 -6.703 13.103 1.00 77.56 200 ARG A O 1
ATOM 1604 N N . ASP A 1 201 ? -30.043 -8.393 11.945 1.00 80.12 201 ASP A N 1
ATOM 1605 C CA . ASP A 1 201 ? -31.128 -8.651 12.905 1.00 80.12 201 ASP A CA 1
ATOM 1606 C C . ASP A 1 201 ? -30.634 -9.109 14.288 1.00 80.12 201 ASP A C 1
ATOM 1608 O O . ASP A 1 201 ? -31.365 -9.024 15.283 1.00 80.12 201 ASP A O 1
ATOM 1612 N N . PHE A 1 202 ? -29.375 -9.549 14.356 1.00 83.88 202 PHE A N 1
ATOM 1613 C CA . PHE A 1 202 ? -28.747 -10.111 15.548 1.00 83.88 202 PHE A CA 1
ATOM 1614 C C . PHE A 1 202 ? -27.799 -9.133 16.263 1.00 83.88 202 PHE A C 1
ATOM 1616 O O . PHE A 1 202 ? -27.486 -9.322 17.442 1.00 83.88 202 PHE A O 1
ATOM 1623 N N . ILE A 1 203 ? -27.350 -8.073 15.582 1.00 87.69 203 ILE A N 1
ATOM 1624 C CA . ILE A 1 203 ? -26.468 -7.046 16.151 1.00 87.69 203 ILE A CA 1
ATOM 1625 C C . ILE A 1 203 ? -27.328 -5.900 16.694 1.00 87.69 203 ILE A C 1
ATOM 1627 O O . ILE A 1 203 ? -27.669 -4.947 15.990 1.00 87.69 203 ILE A O 1
ATOM 1631 N N . ARG A 1 204 ? -27.674 -6.005 17.979 1.00 88.31 204 ARG A N 1
ATOM 1632 C CA . ARG A 1 204 ? -28.439 -5.004 18.732 1.00 88.31 204 ARG A CA 1
ATOM 1633 C C . ARG A 1 204 ? -27.579 -4.368 19.815 1.00 88.31 204 ARG A C 1
ATOM 1635 O O . ARG A 1 204 ? -26.511 -4.876 20.160 1.00 88.31 204 ARG A O 1
ATOM 1642 N N . LYS A 1 205 ? -28.056 -3.266 20.385 1.00 91.50 205 LYS A N 1
ATOM 1643 C CA . LYS A 1 205 ? -27.434 -2.638 21.550 1.00 91.50 205 LYS A CA 1
ATOM 1644 C C . LYS A 1 205 ? -27.206 -3.664 22.667 1.00 91.50 205 LYS A C 1
ATOM 1646 O O . LYS A 1 205 ? -28.103 -4.411 23.044 1.00 91.50 205 LYS A O 1
ATOM 1651 N N . GLY A 1 206 ? -25.997 -3.666 23.219 1.00 88.94 206 GLY A N 1
ATOM 1652 C CA . GLY A 1 206 ? -25.576 -4.542 24.309 1.00 88.94 206 GLY A CA 1
ATOM 1653 C C . GLY A 1 206 ? -25.030 -5.899 23.863 1.00 88.94 206 GLY A C 1
ATOM 1654 O O . GLY A 1 206 ? -24.292 -6.503 24.644 1.00 88.94 206 GLY A O 1
ATOM 1655 N N . THR A 1 207 ? -25.306 -6.346 22.630 1.00 90.88 207 THR A N 1
ATOM 1656 C CA . THR A 1 207 ? -24.794 -7.617 22.099 1.00 90.88 207 THR A CA 1
ATOM 1657 C C . THR A 1 207 ? -23.272 -7.656 22.195 1.00 90.88 207 THR A C 1
ATOM 1659 O O . THR A 1 207 ? -22.588 -6.713 21.782 1.00 90.88 207 THR A O 1
ATOM 1662 N N . LYS A 1 208 ? -22.734 -8.743 22.756 1.00 94.00 208 LYS A N 1
ATOM 1663 C CA . LYS A 1 208 ? -21.292 -8.963 22.815 1.00 94.00 208 LYS A CA 1
ATOM 1664 C C . LYS A 1 208 ? -20.827 -9.571 21.498 1.00 94.00 208 LYS A C 1
ATOM 1666 O O . LYS A 1 208 ? -21.415 -10.530 21.009 1.00 94.00 208 LYS A O 1
ATOM 1671 N N . VAL A 1 209 ? -19.785 -9.002 20.910 1.00 94.00 209 VAL A N 1
ATOM 1672 C CA . VAL A 1 209 ? -19.305 -9.405 19.586 1.00 94.00 209 VAL A CA 1
ATOM 1673 C C . VAL A 1 209 ? -17.792 -9.537 19.575 1.00 94.00 209 VAL A C 1
ATOM 1675 O O . VAL A 1 209 ? -17.087 -8.739 20.199 1.00 94.00 209 VAL A O 1
ATOM 1678 N N . PHE A 1 210 ? -17.306 -10.539 18.853 1.00 95.62 210 PHE A N 1
ATOM 1679 C CA . PHE A 1 210 ? -15.939 -10.602 18.357 1.00 95.62 210 PHE A CA 1
ATOM 1680 C C . PHE A 1 210 ? -15.913 -10.012 16.948 1.00 95.62 210 PHE A C 1
ATOM 1682 O O . PHE A 1 210 ? -16.778 -10.320 16.128 1.00 95.62 210 PHE A O 1
ATOM 1689 N N . VAL A 1 211 ? -14.936 -9.154 16.665 1.00 94.88 211 VAL A N 1
ATOM 1690 C CA . VAL A 1 211 ? -14.748 -8.543 15.347 1.00 94.88 211 VAL A CA 1
ATOM 1691 C C . VAL A 1 211 ? -13.286 -8.644 14.954 1.00 94.88 211 VAL A C 1
ATOM 1693 O O . VAL A 1 211 ? -12.404 -8.196 15.690 1.00 94.88 211 VAL A O 1
ATOM 1696 N N . ARG A 1 212 ? -13.041 -9.150 13.746 1.00 95.38 212 ARG A N 1
ATOM 1697 C CA . ARG A 1 212 ? -11.719 -9.205 13.126 1.00 95.38 212 ARG A CA 1
ATOM 1698 C C . ARG A 1 212 ? -11.744 -8.540 11.762 1.00 95.38 212 ARG A C 1
ATOM 1700 O O . ARG A 1 212 ? -12.603 -8.818 10.919 1.00 95.38 212 ARG A O 1
ATOM 1707 N N . GLY A 1 213 ? -10.789 -7.652 11.513 1.00 93.88 213 GLY A N 1
ATOM 1708 C CA . GLY A 1 213 ? -10.778 -6.899 10.265 1.00 93.88 213 GLY A CA 1
ATOM 1709 C C . GLY A 1 213 ? -9.574 -5.998 10.066 1.00 93.88 213 GLY A C 1
ATOM 1710 O O . GLY A 1 213 ? -8.642 -5.980 10.868 1.00 93.88 213 GLY A O 1
ATOM 1711 N N . SER A 1 214 ? -9.604 -5.250 8.964 1.00 91.69 214 SER A N 1
ATOM 1712 C CA . SER A 1 214 ? -8.593 -4.242 8.655 1.00 91.69 214 SER A CA 1
ATOM 1713 C C . SER A 1 214 ? -8.825 -2.988 9.491 1.00 91.69 214 SER A C 1
ATOM 1715 O O . SER A 1 214 ? -9.910 -2.402 9.427 1.00 91.69 214 SER A O 1
ATOM 1717 N N . LEU A 1 215 ? -7.807 -2.568 10.237 1.00 90.88 215 LEU A N 1
ATOM 1718 C CA . LEU A 1 215 ? -7.849 -1.354 11.045 1.00 90.88 215 LEU A CA 1
ATOM 1719 C C . LEU A 1 215 ? -7.528 -0.137 10.174 1.00 90.88 215 LEU A C 1
ATOM 1721 O O . LEU A 1 215 ? -6.562 -0.148 9.415 1.00 90.88 215 LEU A O 1
ATOM 1725 N N . SER A 1 216 ? -8.301 0.932 10.322 1.00 88.00 216 SER A N 1
ATOM 1726 C CA . SER A 1 216 ? -8.011 2.223 9.700 1.00 88.00 216 SER A CA 1
ATOM 1727 C C . SER A 1 216 ? -8.345 3.361 10.656 1.00 88.00 216 SER A C 1
ATOM 1729 O O . SER A 1 216 ? -9.318 3.294 11.402 1.00 88.00 216 SER A O 1
ATOM 1731 N N . ILE A 1 217 ? -7.529 4.410 10.646 1.00 86.00 217 ILE A N 1
ATOM 1732 C CA . ILE A 1 217 ? -7.739 5.604 11.468 1.00 86.00 217 ILE A CA 1
ATOM 1733 C C . ILE A 1 217 ? -8.053 6.751 10.515 1.00 86.00 217 ILE A C 1
ATOM 1735 O O . ILE A 1 217 ? -7.306 6.980 9.566 1.00 86.00 217 ILE A O 1
ATOM 1739 N N . SER A 1 218 ? -9.158 7.452 10.751 1.00 82.12 218 SER A N 1
ATOM 1740 C CA . SER A 1 218 ? -9.581 8.586 9.925 1.00 82.12 218 SER A CA 1
ATOM 1741 C C . SER A 1 218 ? -9.816 9.816 10.786 1.00 82.12 218 SER A C 1
ATOM 1743 O O . SER A 1 218 ? -10.368 9.701 11.877 1.00 82.12 218 SER A O 1
ATOM 1745 N N . TH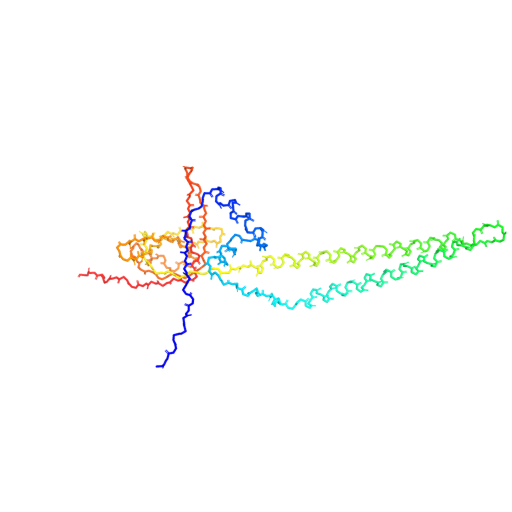R A 1 219 ? -9.472 10.994 10.279 1.00 81.38 219 THR A N 1
ATOM 1746 C CA . THR A 1 219 ? -9.812 12.271 10.907 1.00 81.38 219 THR A CA 1
ATOM 1747 C C . THR A 1 219 ? -11.031 12.892 10.234 1.00 81.38 219 THR A C 1
ATOM 1749 O O . THR A 1 219 ? -11.159 12.859 9.014 1.00 81.38 219 THR A O 1
ATOM 1752 N N . ASN A 1 220 ? -11.933 13.458 11.028 1.00 76.19 220 ASN A N 1
ATOM 1753 C CA . ASN A 1 220 ? -13.088 14.215 10.556 1.00 76.19 220 ASN A CA 1
ATOM 1754 C C . ASN A 1 220 ? -13.122 15.573 11.245 1.00 76.19 220 ASN A C 1
ATOM 1756 O O . ASN A 1 220 ? -12.968 15.649 12.459 1.00 76.19 220 ASN A O 1
ATOM 1760 N N . ILE A 1 221 ? -13.350 16.639 10.483 1.00 83.62 221 ILE A N 1
ATOM 1761 C CA . ILE A 1 221 ? -13.535 17.979 11.039 1.00 83.62 221 ILE A CA 1
ATOM 1762 C C . ILE A 1 221 ? -15.032 18.255 11.079 1.00 83.62 221 ILE A C 1
ATOM 1764 O O . ILE A 1 221 ? -15.702 18.209 10.050 1.00 83.62 221 ILE A O 1
ATOM 1768 N N . ARG A 1 222 ? -15.558 18.536 12.268 1.00 75.75 222 ARG A N 1
ATOM 1769 C CA . ARG A 1 222 ? -16.956 18.920 12.467 1.00 75.75 222 ARG A CA 1
ATOM 1770 C C . ARG A 1 222 ? -17.008 20.083 13.445 1.00 75.75 222 ARG A C 1
ATOM 1772 O O . ARG A 1 222 ? -16.366 20.031 14.491 1.00 75.75 222 ARG A O 1
ATOM 1779 N N . ASP A 1 223 ? -17.728 21.139 13.080 1.00 83.19 223 ASP A N 1
ATOM 1780 C CA . ASP A 1 223 ? -17.903 22.343 13.905 1.00 83.19 223 ASP A CA 1
ATOM 1781 C C . ASP A 1 223 ? -16.565 22.948 14.387 1.00 83.19 223 ASP A C 1
ATOM 1783 O O . ASP A 1 223 ? -16.403 23.322 15.547 1.00 83.19 223 ASP A O 1
ATOM 1787 N N . GLY A 1 224 ? -15.559 22.970 13.502 1.00 85.31 224 GLY A N 1
ATOM 1788 C CA . GLY A 1 224 ? -14.213 23.482 13.796 1.00 85.31 224 GLY A CA 1
ATOM 1789 C C . GLY A 1 224 ? -13.355 22.592 14.705 1.00 85.31 224 GLY A C 1
ATOM 1790 O O . GLY A 1 224 ? -12.239 22.974 15.048 1.00 85.31 224 GLY A O 1
ATOM 1791 N N . LYS A 1 225 ? -13.838 21.404 15.091 1.00 76.38 225 LYS A N 1
ATOM 1792 C CA . LYS A 1 225 ? -13.110 20.436 15.923 1.00 76.38 225 LYS A CA 1
ATOM 1793 C C . LYS A 1 225 ? -12.693 19.218 15.105 1.00 76.38 225 LYS A C 1
ATOM 1795 O O . LYS A 1 225 ? -13.476 18.693 14.315 1.00 76.38 225 LYS A O 1
ATOM 1800 N N . THR A 1 226 ? -11.470 18.746 15.331 1.00 78.88 226 THR A N 1
ATOM 1801 C CA . THR A 1 226 ? -10.937 17.529 14.707 1.00 78.88 226 THR A CA 1
ATOM 1802 C C . THR A 1 226 ? -11.249 16.311 15.573 1.00 78.88 226 THR A C 1
ATOM 1804 O O . THR A 1 226 ? -10.800 16.215 16.713 1.00 78.88 226 THR A O 1
ATOM 1807 N N . PHE A 1 227 ? -11.987 15.362 15.011 1.00 76.50 227 PHE A N 1
ATOM 1808 C CA . PHE A 1 227 ? -12.311 14.063 15.588 1.00 76.50 227 PHE A CA 1
ATOM 1809 C C . PHE A 1 227 ? -11.449 12.984 14.936 1.00 76.50 227 PHE A C 1
ATOM 1811 O O . PHE A 1 227 ? -11.262 12.987 13.721 1.00 76.50 227 PHE A O 1
ATOM 1818 N N . VAL A 1 228 ? -10.927 12.057 15.735 1.00 79.06 228 VAL A N 1
ATOM 1819 C CA . VAL A 1 228 ? -10.178 10.889 15.255 1.00 79.06 228 VAL A CA 1
ATOM 1820 C C . VAL A 1 228 ? -11.055 9.660 15.461 1.00 79.06 228 VAL A C 1
ATOM 1822 O O . VAL A 1 228 ? -11.384 9.332 16.597 1.00 79.06 228 VAL A O 1
ATOM 1825 N N . ASN A 1 229 ? -11.403 8.973 14.377 1.00 82.75 229 ASN A N 1
ATOM 1826 C CA . ASN A 1 229 ? -12.206 7.754 14.409 1.00 82.75 229 ASN A CA 1
ATOM 1827 C C . ASN A 1 229 ? -11.317 6.536 14.170 1.00 82.75 229 ASN A C 1
ATOM 1829 O O . ASN A 1 229 ? -10.441 6.549 13.297 1.00 82.75 229 ASN A O 1
ATOM 1833 N N . VAL A 1 230 ? -11.580 5.470 14.921 1.00 90.69 230 VAL A N 1
ATOM 1834 C CA . VAL A 1 230 ? -10.932 4.171 14.748 1.00 90.69 230 VAL A CA 1
ATOM 1835 C C . VAL A 1 230 ? -11.932 3.241 14.078 1.00 90.69 230 VAL A C 1
ATOM 1837 O O . VAL A 1 230 ? -12.916 2.838 14.690 1.00 90.69 230 VAL A O 1
ATOM 1840 N N . ASN A 1 231 ? -11.684 2.909 12.816 1.00 92.69 231 ASN A N 1
ATOM 1841 C CA . ASN A 1 231 ? -12.602 2.130 11.999 1.00 92.69 231 ASN A CA 1
ATOM 1842 C C . ASN A 1 231 ? -12.053 0.724 11.753 1.00 92.69 231 ASN A C 1
ATOM 1844 O O . ASN A 1 231 ? -10.861 0.545 11.481 1.00 92.69 231 ASN A O 1
ATOM 1848 N N . ILE A 1 232 ? -12.937 -0.269 11.760 1.00 93.81 232 ILE A N 1
ATOM 1849 C CA . ILE A 1 232 ? -12.624 -1.648 11.395 1.00 93.81 232 ILE A CA 1
ATOM 1850 C C . ILE A 1 232 ? -13.479 -2.051 10.196 1.00 93.81 232 ILE A C 1
ATOM 1852 O O . ILE A 1 232 ? -14.703 -2.148 10.278 1.00 93.81 232 ILE A O 1
ATOM 1856 N N . GLY A 1 233 ? -12.815 -2.327 9.074 1.00 93.38 233 GLY A N 1
ATOM 1857 C CA . GLY A 1 233 ? -13.413 -3.055 7.957 1.00 93.38 233 GLY A CA 1
ATOM 1858 C C . GLY A 1 233 ? -13.465 -4.536 8.309 1.00 93.38 233 GLY A C 1
ATOM 1859 O O . GLY A 1 233 ? -12.477 -5.250 8.121 1.00 93.38 233 GLY A O 1
ATOM 1860 N N . ALA A 1 234 ? -14.582 -4.978 8.881 1.00 93.06 234 ALA A N 1
ATOM 1861 C CA . ALA A 1 234 ? -14.732 -6.333 9.383 1.00 93.06 234 ALA A CA 1
ATOM 1862 C C . ALA A 1 234 ? -14.718 -7.349 8.237 1.00 93.06 234 ALA A C 1
ATOM 1864 O O . ALA A 1 234 ? -15.385 -7.188 7.212 1.00 93.06 234 ALA A O 1
ATOM 1865 N N . ARG A 1 235 ? -13.951 -8.418 8.435 1.00 91.44 235 ARG A N 1
ATOM 1866 C CA . ARG A 1 235 ? -13.946 -9.614 7.582 1.00 91.44 235 ARG A CA 1
ATOM 1867 C C . ARG A 1 235 ? -14.709 -10.753 8.246 1.00 91.44 235 ARG A C 1
ATOM 1869 O O . ARG A 1 235 ? -15.355 -11.542 7.559 1.00 91.44 235 ARG A O 1
ATOM 1876 N N . GLU A 1 236 ? -14.679 -10.775 9.572 1.00 91.88 236 GLU A N 1
ATOM 1877 C CA . GLU A 1 236 ? -15.264 -11.802 10.417 1.00 91.88 236 GLU A CA 1
ATOM 1878 C C . GLU A 1 236 ? -15.896 -11.147 11.647 1.00 91.88 236 GLU A C 1
ATOM 1880 O O . GLU A 1 236 ? -15.331 -10.217 12.234 1.00 91.88 236 GLU A O 1
ATOM 1885 N N . ILE A 1 237 ? -17.104 -11.602 11.971 1.00 92.69 237 ILE A N 1
ATOM 1886 C CA . ILE A 1 237 ? -17.869 -11.189 13.141 1.00 92.69 237 ILE A CA 1
ATOM 1887 C C . ILE A 1 237 ? -18.476 -12.450 13.736 1.00 92.69 237 ILE A C 1
ATOM 1889 O O . ILE A 1 237 ? -19.136 -13.202 13.019 1.00 92.69 237 ILE A O 1
ATOM 1893 N N . GLU A 1 238 ? -18.309 -12.627 15.040 1.00 92.19 238 GLU A N 1
ATOM 1894 C CA . GLU A 1 238 ? -19.002 -13.661 15.801 1.00 92.19 238 GLU A CA 1
ATOM 1895 C C . GLU A 1 238 ? -19.818 -13.021 16.918 1.00 92.19 238 GLU A C 1
ATOM 1897 O O . GLU A 1 238 ? -19.363 -12.109 17.616 1.00 92.19 238 GLU A O 1
ATOM 1902 N N . LEU A 1 239 ? -21.044 -13.505 17.088 1.00 90.62 239 LEU A N 1
ATOM 1903 C CA . LEU A 1 239 ? -21.894 -13.123 18.205 1.00 90.62 239 LEU A CA 1
ATOM 1904 C C . LEU A 1 239 ? -21.484 -13.969 19.403 1.00 90.62 239 LEU A C 1
ATOM 1906 O O . LEU A 1 239 ? -21.642 -15.188 19.401 1.00 90.62 239 LEU A O 1
ATOM 1910 N N . LEU A 1 240 ? -20.968 -13.317 20.433 1.00 88.38 240 LEU A N 1
ATOM 1911 C CA . LEU A 1 240 ? -20.659 -13.970 21.691 1.00 88.38 240 LEU A CA 1
ATOM 1912 C C . LEU A 1 240 ? -21.931 -13.870 22.531 1.00 88.38 240 LEU A C 1
ATOM 1914 O O . LEU A 1 240 ? -22.411 -12.764 22.778 1.00 88.38 240 LEU A O 1
ATOM 1918 N N . SER A 1 241 ? -22.526 -15.009 22.895 1.00 68.00 241 SER A N 1
ATOM 1919 C CA . SER A 1 241 ? -23.835 -15.053 23.561 1.00 68.00 241 SER A CA 1
ATOM 1920 C C . SER A 1 241 ? -23.946 -14.011 24.683 1.00 68.00 241 SER A C 1
ATOM 1922 O O . SER A 1 241 ? -23.038 -13.879 25.509 1.00 68.00 241 SER A O 1
ATOM 1924 N N . SER A 1 242 ? -25.066 -13.287 24.723 1.00 54.06 242 SER A N 1
ATOM 1925 C CA . SER A 1 242 ? -25.381 -12.360 25.815 1.00 54.06 242 SER A CA 1
ATOM 1926 C C . SER A 1 242 ? -25.448 -13.084 27.168 1.00 54.06 242 SER A C 1
ATOM 1928 O O . SER A 1 242 ? -25.729 -14.286 27.200 1.00 54.06 242 SER A O 1
ATOM 1930 N N . PRO A 1 243 ? -25.253 -12.370 28.297 1.00 43.28 243 PRO A N 1
ATOM 1931 C CA . PRO A 1 243 ? -25.695 -12.881 29.587 1.00 43.28 243 PRO A CA 1
ATOM 1932 C C . PRO A 1 243 ? -27.176 -13.254 29.481 1.00 43.28 243 PRO A C 1
ATOM 1934 O O . PRO A 1 243 ? -27.932 -12.574 28.782 1.00 43.28 243 PRO A O 1
ATOM 1937 N N . ALA A 1 244 ? -27.541 -14.369 30.115 1.00 41.28 244 ALA A N 1
ATOM 1938 C CA . ALA A 1 244 ? -28.853 -14.994 30.033 1.00 41.28 244 ALA A CA 1
ATOM 1939 C C . ALA A 1 244 ? -29.986 -13.961 30.036 1.00 41.28 244 ALA A C 1
ATOM 1941 O O . ALA A 1 244 ? -30.030 -13.058 30.873 1.00 41.28 244 ALA A O 1
ATOM 1942 N N . ARG A 1 245 ? -30.910 -14.123 29.087 1.00 39.47 245 ARG A N 1
ATOM 1943 C CA . ARG A 1 245 ? -32.242 -13.532 29.155 1.00 39.47 245 ARG A CA 1
ATOM 1944 C C . ARG A 1 245 ? -32.817 -13.974 30.505 1.00 39.47 245 ARG A C 1
ATOM 1946 O O . ARG A 1 245 ? -33.064 -15.161 30.683 1.00 39.47 245 ARG A O 1
ATOM 1953 N N . ALA A 1 246 ? -32.894 -13.064 31.473 1.00 39.25 246 ALA A N 1
ATOM 1954 C CA . ALA A 1 246 ? -33.641 -13.311 32.695 1.00 39.25 246 ALA A CA 1
ATOM 1955 C C . ALA A 1 246 ? -35.113 -13.414 32.276 1.00 39.25 246 ALA A C 1
ATOM 1957 O O . ALA A 1 246 ? -35.719 -12.405 31.910 1.00 39.25 246 ALA A O 1
ATOM 1958 N N . GLU A 1 247 ? -35.603 -14.647 32.188 1.00 34.31 247 GLU A N 1
ATOM 1959 C CA . GLU A 1 247 ? -37.028 -14.966 32.290 1.00 34.31 247 GLU A CA 1
ATOM 1960 C C . GLU A 1 247 ? -37.451 -14.922 33.759 1.00 34.31 247 GLU A C 1
ATOM 1962 O O . GLU A 1 247 ? -36.626 -15.312 34.622 1.00 34.31 247 GLU A O 1
#

Sequence (247 aa):
MGTYADEPRIHKIQVRLTEAEMDELRGRMKEADYLSVSKYVRDAVFRRRMPVRRREAWSGGGLAAAVEGMTGQIRRIGVNYNQVVARYGRSLGMTRKDGSPVISDKVTIFYMEKLAAYTRRLVSALEDMEKEIEQYNNSNKNSITDMQTAEIIGNVVADCETRTGRNGEYVTFTVAVNEIRGEERTTTYYDVRYVKNGLRDFIRKGTKVFVRGSLSISTNIRDGKTFVNVNIGAREIELLSSPARAE

Secondary structure (DSSP, 8-state):
------------------HHHHHHHHHHHHHTT-S-HHHHHHHHHH-----------S-THHHHHHHHHHHHHHHHHHHHHHHHHHHHHHHHT-B-TTS-B---HHHHHHHHHHHHHHHHHHHHHHHHHHHHHHHHHHHHHHH-----EEEEEEEESS--EEEEETTEEEEEEEEEEEEEETTEEEEEEEEEEE--GGGGGG--TT-EEEEEEEEEEEEEEETTEEEEEEEEEEEEEEEE--S----

Radius of gyration: 33.61 Å; chains: 1; bounding box: 81×51×97 Å

Organism: NCBI:txid2840757

pLDDT: mean 76.06, std 16.27, range [34.31, 96.31]

InterPro domains:
  IPR000424 Primosome PriB/single-strand DNA-binding [PF00436] (148-240)
  IPR000424 Primosome PriB/single-strand DNA-binding [PS50935] (147-241)
  IPR000424 Primosome PriB/single-strand DNA-binding [cd04496] (152-240)
  IPR012340 Nucleic acid-binding, OB-fold [G3DSA:2.40.50.140] (134-245)
  IPR012340 Nucleic acid-binding, OB-fold [SSF50249] (147-246)
  IPR053842 Mobilization protein NikA-like [PF21983] (8-85)

Foldseek 3Di:
DDDDPDDDDDDDDDDDDDPVRVVVLVVVCVVVPHPDSVVSCCCVVVVDPDPPPPDPPPDPCPLVVVVVVLVVVLVVLVVVLVVLVVVLVVQQPDADPVRHRPDDPVVVVVSVVVNVVSVVVNVVSVVVNVVVVVVVVVVVVVVPDPFDKDKDKFFWAAQWDWDADPVGIWIWTKGWDWDDDPPDIDIDIEIEIERDPPCRVPRGGGWIKIFMATWDWDWDADPNDIDIHIYGDTPDMDTDDGDDPDD